Protein AF-A0A0A1TU18-F1 (afdb_monomer)

Mean predicted aligned error: 14.65 Å

InterPro domains:
  IPR003445 Cation transporter [PF02386] (1-258)
  IPR051143 TrkH Potassium Transport [PTHR31064] (1-275)

Organism: NCBI:txid370355

pLDDT: mean 74.52, std 20.61, range [23.27, 95.81]

Structure (mmCIF, N/CA/C/O backbone):
data_AF-A0A0A1TU18-F1
#
_entry.id   AF-A0A0A1TU18-F1
#
loop_
_atom_site.group_PDB
_atom_site.id
_atom_site.type_symbol
_atom_site.label_atom_id
_atom_site.label_alt_id
_atom_site.label_comp_id
_atom_site.label_asym_id
_atom_site.label_entity_id
_atom_site.label_seq_id
_atom_site.pdbx_PDB_ins_code
_atom_site.Cartn_x
_atom_site.Cartn_y
_atom_site.Cartn_z
_atom_site.occupancy
_atom_site.B_iso_or_equiv
_atom_site.auth_seq_id
_atom_site.auth_comp_id
_atom_site.auth_asym_id
_atom_site.auth_atom_id
_atom_site.pdbx_PDB_model_num
ATOM 1 N N . ASN A 1 1 ? -10.961 11.629 -15.511 1.00 85.00 1 ASN A N 1
ATOM 2 C CA . ASN A 1 1 ? -12.235 12.166 -14.971 1.00 85.00 1 ASN A CA 1
ATOM 3 C C . ASN A 1 1 ? -12.057 12.366 -13.468 1.00 85.00 1 ASN A C 1
ATOM 5 O O . ASN A 1 1 ? -11.820 11.374 -12.784 1.00 85.00 1 ASN A O 1
ATOM 9 N N . PRO A 1 2 ? -12.120 13.609 -12.956 1.00 85.12 2 PRO A N 1
ATOM 10 C CA . PRO A 1 2 ? -11.807 13.896 -11.554 1.00 85.12 2 PRO A CA 1
ATOM 11 C C . PRO A 1 2 ? -12.851 13.334 -10.585 1.00 85.12 2 PRO A C 1
ATOM 13 O O . PRO A 1 2 ? -12.503 12.933 -9.480 1.00 85.12 2 PRO A O 1
ATOM 16 N N . ALA A 1 3 ? -14.117 13.249 -11.001 1.00 90.50 3 ALA A N 1
ATOM 17 C CA . ALA A 1 3 ? -15.173 12.684 -10.167 1.00 90.50 3 ALA A CA 1
ATOM 18 C C . ALA A 1 3 ? -14.935 11.190 -9.905 1.00 90.50 3 ALA A C 1
ATOM 20 O O . ALA A 1 3 ? -15.068 10.736 -8.772 1.00 90.50 3 ALA A O 1
ATOM 21 N N . LEU A 1 4 ? -14.510 10.445 -10.935 1.00 92.31 4 LEU A N 1
ATOM 22 C CA . LEU A 1 4 ? -14.161 9.030 -10.793 1.00 92.31 4 LEU A CA 1
ATOM 23 C C . LEU A 1 4 ? -12.975 8.846 -9.841 1.00 92.31 4 LEU A C 1
ATOM 25 O O . LEU A 1 4 ? -13.058 8.025 -8.936 1.00 92.31 4 LEU A O 1
ATOM 29 N N . GLN A 1 5 ? -11.918 9.649 -10.012 1.00 91.31 5 GLN A N 1
ATOM 30 C CA . GLN A 1 5 ? -10.740 9.630 -9.141 1.00 91.31 5 GLN A CA 1
ATOM 31 C C . GLN A 1 5 ? -11.134 9.824 -7.672 1.00 91.31 5 GLN A C 1
ATOM 33 O O . GLN A 1 5 ? -10.818 8.984 -6.831 1.00 91.31 5 GLN A O 1
ATOM 38 N N . LEU A 1 6 ? -11.911 10.868 -7.371 1.00 91.69 6 LEU A N 1
ATOM 39 C CA . LEU A 1 6 ? -12.381 11.140 -6.012 1.00 91.69 6 LEU A CA 1
ATOM 40 C C . LEU A 1 6 ? -13.265 10.016 -5.457 1.00 91.69 6 LEU A C 1
ATOM 42 O O . LEU A 1 6 ? -13.077 9.612 -4.311 1.00 91.69 6 LEU A O 1
ATOM 46 N N . LEU A 1 7 ? -14.181 9.470 -6.262 1.00 93.62 7 LEU A N 1
ATOM 47 C CA . LEU A 1 7 ? -15.042 8.358 -5.852 1.00 93.62 7 LEU A CA 1
ATOM 48 C C . LEU A 1 7 ? -14.218 7.127 -5.454 1.00 93.62 7 LEU A C 1
ATOM 50 O O . LEU A 1 7 ? -14.419 6.558 -4.3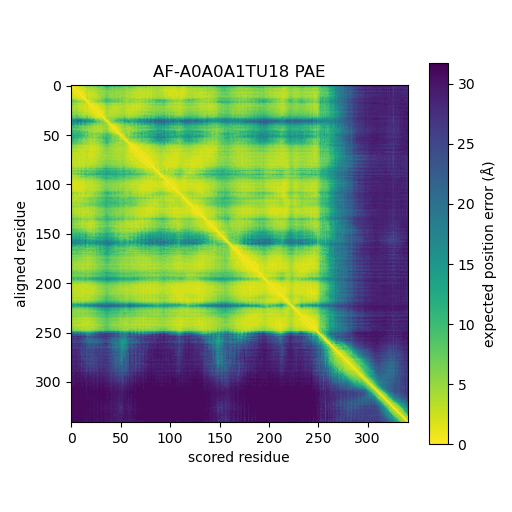81 1.00 93.62 7 LEU A O 1
ATOM 54 N N . THR A 1 8 ? -13.260 6.731 -6.290 1.00 91.81 8 THR A N 1
ATOM 55 C CA . THR A 1 8 ? -12.383 5.592 -5.995 1.00 91.81 8 THR A CA 1
ATOM 56 C C . THR A 1 8 ? -11.462 5.862 -4.809 1.00 91.81 8 THR A C 1
ATOM 58 O O . THR A 1 8 ? -11.224 4.955 -4.023 1.00 91.81 8 THR A O 1
ATOM 61 N N . THR A 1 9 ? -10.996 7.097 -4.609 1.00 91.81 9 THR A N 1
ATOM 62 C CA . THR A 1 9 ? -10.228 7.488 -3.416 1.00 91.81 9 THR A CA 1
ATOM 63 C C . THR A 1 9 ? -11.046 7.289 -2.141 1.00 91.81 9 THR A C 1
ATOM 65 O O . THR A 1 9 ? -10.558 6.691 -1.183 1.00 91.81 9 THR A O 1
ATOM 68 N N . VAL A 1 10 ? -12.315 7.711 -2.139 1.00 91.44 10 VAL A N 1
ATOM 69 C CA . VAL A 1 10 ? -13.237 7.464 -1.017 1.00 91.44 10 VAL A CA 1
ATOM 70 C C . VAL A 1 10 ? -13.435 5.964 -0.791 1.00 91.44 10 VAL A C 1
ATOM 72 O O . VAL A 1 10 ? -13.390 5.505 0.349 1.00 91.44 10 VAL A O 1
ATOM 75 N N . LEU A 1 11 ? -13.600 5.183 -1.861 1.00 91.00 11 LEU A N 1
ATOM 76 C CA . LEU A 1 11 ? -13.782 3.735 -1.760 1.00 91.00 11 LEU A CA 1
ATOM 77 C C . LEU A 1 11 ? -12.537 3.023 -1.209 1.00 91.00 11 LEU A C 1
ATOM 79 O O . LEU A 1 11 ? -12.666 2.128 -0.379 1.00 91.00 11 LEU A O 1
ATOM 83 N N . VAL A 1 12 ? -11.336 3.447 -1.610 1.00 90.00 12 VAL A N 1
ATOM 84 C CA . VAL A 1 12 ? -10.061 2.918 -1.094 1.00 90.00 12 VAL A CA 1
ATOM 85 C C . VAL A 1 12 ? -9.908 3.225 0.395 1.00 90.00 12 VAL A C 1
ATOM 87 O O . VAL A 1 12 ? -9.521 2.342 1.160 1.00 90.00 12 VAL A O 1
ATOM 90 N N . PHE A 1 13 ? -10.287 4.429 0.836 1.00 88.19 13 PHE A N 1
ATOM 91 C CA . PHE A 1 13 ? -10.320 4.751 2.264 1.00 88.19 13 PHE A CA 1
ATOM 92 C C . PHE A 1 13 ? -11.303 3.883 3.043 1.00 88.19 13 PHE A C 1
ATOM 94 O O . PHE A 1 13 ? -10.974 3.435 4.135 1.00 88.19 13 PHE A O 1
ATOM 101 N N . LEU A 1 14 ? -12.491 3.628 2.497 1.00 88.38 14 LEU A N 1
ATOM 102 C CA . LEU A 1 14 ? -13.482 2.760 3.136 1.00 88.38 14 LEU A CA 1
ATOM 103 C C . LEU A 1 14 ? -13.099 1.272 3.100 1.00 88.38 14 LEU A C 1
ATOM 105 O O . LEU A 1 14 ? -13.609 0.489 3.900 1.00 88.38 14 LEU A O 1
ATOM 109 N N . GLY A 1 15 ? -12.225 0.892 2.171 1.00 85.94 15 GLY A N 1
ATOM 110 C CA . GLY A 1 15 ? -11.799 -0.477 1.930 1.00 85.94 15 GLY A CA 1
ATOM 111 C C . GLY A 1 15 ? -10.690 -0.961 2.864 1.00 85.94 15 GLY A C 1
ATOM 112 O O . GLY A 1 15 ? -10.586 -0.572 4.027 1.00 85.94 15 GLY A O 1
ATOM 113 N N . ASN A 1 16 ? -9.845 -1.847 2.329 1.00 79.81 16 ASN A N 1
ATOM 114 C CA . ASN A 1 16 ? -8.810 -2.580 3.065 1.00 79.81 16 ASN A CA 1
ATOM 115 C C . ASN A 1 16 ? -7.893 -1.671 3.903 1.00 79.81 16 ASN A C 1
ATOM 117 O O . ASN A 1 16 ? -7.528 -2.009 5.027 1.00 79.81 16 ASN A O 1
ATOM 121 N N . THR A 1 17 ? -7.559 -0.493 3.378 1.00 80.75 17 THR A N 1
ATOM 122 C CA . THR A 1 17 ? -6.578 0.409 3.979 1.00 80.75 17 THR A CA 1
ATOM 123 C C . THR A 1 17 ? -7.001 0.929 5.356 1.00 80.75 17 THR A C 1
ATOM 125 O O . THR A 1 17 ? -6.187 0.926 6.278 1.00 80.75 17 THR A O 1
ATOM 128 N N . ALA A 1 18 ? -8.261 1.350 5.524 1.00 83.56 18 ALA A N 1
ATOM 129 C CA . ALA A 1 18 ? -8.779 1.838 6.806 1.00 83.56 18 ALA A CA 1
ATOM 130 C C . ALA A 1 18 ? -9.897 0.955 7.373 1.00 83.56 18 ALA A C 1
ATOM 132 O O . ALA A 1 18 ? -10.622 1.389 8.272 1.00 83.56 18 ALA A O 1
ATOM 133 N N . TYR A 1 19 ? -10.008 -0.294 6.909 1.00 86.44 19 TYR A N 1
ATOM 134 C CA . TYR A 1 19 ? -11.038 -1.237 7.343 1.00 86.44 19 TYR A CA 1
ATOM 135 C C . TYR A 1 19 ? -11.204 -1.298 8.874 1.00 86.44 19 TYR A C 1
ATOM 137 O O . TYR A 1 19 ? -12.330 -1.129 9.343 1.00 86.44 19 TYR A O 1
ATOM 145 N N . PRO A 1 20 ? -10.137 -1.421 9.692 1.00 84.12 20 PRO A N 1
ATOM 146 C CA . PRO A 1 20 ? -10.291 -1.472 11.148 1.00 84.12 20 PRO A CA 1
ATOM 147 C C . PRO A 1 20 ? -10.845 -0.177 11.759 1.00 84.12 20 PRO A C 1
ATOM 149 O O . PRO A 1 20 ? -11.572 -0.205 12.753 1.00 84.12 20 PRO A O 1
ATOM 152 N N . ILE A 1 21 ? -10.506 0.970 11.165 1.00 87.88 21 ILE A N 1
ATOM 153 C CA . ILE A 1 21 ? -10.958 2.291 11.611 1.00 87.88 21 ILE A CA 1
ATOM 154 C C . ILE A 1 21 ? -12.437 2.463 11.255 1.00 87.88 21 ILE A C 1
ATOM 156 O O . ILE A 1 21 ? -13.249 2.820 12.110 1.00 87.88 21 ILE A O 1
ATOM 160 N N . VAL A 1 22 ? -12.798 2.159 10.008 1.00 89.31 22 VAL A N 1
ATOM 161 C CA . VAL A 1 22 ? -14.165 2.267 9.484 1.00 89.31 22 VAL A CA 1
ATOM 162 C C . VAL A 1 22 ? -15.099 1.315 10.224 1.00 89.31 22 VAL A C 1
ATOM 164 O O . VAL A 1 22 ? -16.140 1.750 10.716 1.00 89.31 22 VAL A O 1
ATOM 167 N N . LEU A 1 23 ? -14.699 0.053 10.403 1.00 87.62 23 LEU A N 1
ATOM 168 C CA . LEU A 1 23 ? -15.455 -0.950 11.156 1.00 87.62 23 LEU A CA 1
ATOM 169 C C . LEU A 1 23 ? -15.772 -0.465 12.573 1.00 87.62 23 LEU A C 1
ATOM 171 O O . LEU A 1 23 ? -16.892 -0.605 13.061 1.00 87.62 23 LEU A O 1
ATOM 175 N N . PHE A 1 24 ? -14.803 0.164 13.229 1.00 87.19 24 PHE A N 1
ATOM 176 C CA . PHE A 1 24 ? -14.987 0.691 14.569 1.00 87.19 24 PHE A CA 1
ATOM 177 C C . PHE A 1 24 ? -15.993 1.850 14.625 1.00 87.19 24 PHE A C 1
ATOM 179 O O . PHE A 1 24 ? -16.847 1.892 15.518 1.00 87.19 24 PHE A O 1
ATOM 186 N N . PHE A 1 25 ? -15.938 2.773 13.661 1.00 87.44 25 PHE A N 1
ATOM 187 C CA . PHE A 1 25 ? -16.932 3.840 13.546 1.00 87.44 25 PHE A CA 1
ATOM 188 C C . PHE A 1 25 ? -18.325 3.297 13.222 1.00 87.44 25 PHE A C 1
ATOM 190 O O . PHE A 1 25 ? -19.292 3.770 13.817 1.00 87.44 25 PHE A O 1
ATOM 197 N N . ILE A 1 26 ? -18.431 2.269 12.374 1.00 89.00 26 ILE A N 1
ATOM 198 C CA . ILE A 1 26 ? -19.695 1.582 12.079 1.00 89.00 26 ILE A CA 1
ATOM 199 C C . ILE A 1 26 ? -20.282 0.972 13.354 1.00 89.00 26 ILE A C 1
ATOM 201 O O . ILE A 1 26 ? -21.446 1.211 13.663 1.00 89.00 26 ILE A O 1
ATOM 205 N N . ILE A 1 27 ? -19.488 0.244 14.144 1.00 86.75 27 ILE A N 1
ATOM 206 C CA . ILE A 1 27 ? -19.959 -0.367 15.398 1.00 86.75 27 ILE A CA 1
ATOM 207 C C . ILE A 1 27 ? -20.396 0.710 16.398 1.00 86.75 27 ILE A C 1
ATOM 209 O O . ILE A 1 27 ? -21.425 0.573 17.061 1.00 86.75 27 ILE A O 1
ATOM 213 N N . LYS A 1 28 ? -19.650 1.815 16.501 1.00 85.62 28 LYS A N 1
ATOM 214 C CA . LYS A 1 28 ? -20.020 2.933 17.378 1.00 85.62 28 LYS A CA 1
ATOM 215 C C . LYS A 1 28 ? -21.298 3.635 16.914 1.00 85.62 28 LYS A C 1
ATOM 217 O O . LYS A 1 28 ? -22.121 4.002 17.753 1.00 85.62 28 LYS A O 1
ATOM 222 N N . PHE A 1 29 ? -21.470 3.813 15.608 1.00 87.88 29 PHE A N 1
ATOM 223 C CA . PHE A 1 29 ? -22.694 4.346 15.021 1.00 87.88 29 PHE A CA 1
ATOM 224 C C . PHE A 1 29 ? -23.878 3.417 15.302 1.00 87.88 29 PHE A C 1
ATOM 226 O O . PHE A 1 29 ? -24.912 3.861 15.794 1.00 87.88 29 PHE A O 1
ATOM 233 N N . LEU A 1 30 ? -23.690 2.111 15.117 1.00 86.31 30 LEU A N 1
ATOM 234 C CA . LEU A 1 30 ? -24.695 1.101 15.420 1.00 86.31 30 LEU A CA 1
ATOM 235 C C . LEU A 1 30 ? -25.078 1.111 16.909 1.00 86.31 30 LEU A C 1
ATOM 237 O O . LEU A 1 30 ? -26.257 1.033 17.239 1.00 86.31 30 LEU A O 1
ATOM 241 N N . ASN A 1 31 ? -24.110 1.306 17.811 1.00 85.81 31 ASN A N 1
ATOM 242 C CA . ASN A 1 31 ? -24.368 1.480 19.241 1.00 85.81 31 ASN A CA 1
ATOM 243 C C . ASN A 1 31 ? -25.216 2.725 19.550 1.00 85.81 31 ASN A C 1
ATOM 245 O O . ASN A 1 31 ? -26.007 2.706 20.487 1.00 85.81 31 ASN A O 1
ATOM 249 N N . LEU A 1 32 ? -25.053 3.809 18.783 1.00 85.25 32 LEU A N 1
ATOM 250 C CA . LEU A 1 32 ? -25.846 5.029 18.936 1.00 85.25 32 LEU A CA 1
ATOM 251 C C . LEU A 1 32 ? -27.287 4.837 18.444 1.00 85.25 32 LEU A C 1
ATOM 253 O O . LEU A 1 32 ? -28.213 5.246 19.140 1.00 85.25 32 LEU A O 1
ATOM 257 N N . VAL A 1 33 ? -27.466 4.199 17.284 1.00 86.44 33 VAL A N 1
ATOM 258 C CA . VAL A 1 33 ? -28.780 3.964 16.661 1.00 86.44 33 VAL A CA 1
ATOM 259 C C . VAL A 1 33 ? -29.591 2.921 17.434 1.00 86.44 33 VAL A C 1
ATOM 261 O O . VAL A 1 33 ? -30.786 3.092 17.653 1.00 86.44 33 VAL A O 1
ATOM 264 N N . LEU A 1 34 ? -28.945 1.855 17.912 1.00 83.88 34 LEU A N 1
ATOM 265 C CA . LEU A 1 34 ? -29.614 0.732 18.572 1.00 83.88 34 LEU A CA 1
ATOM 266 C C . LEU A 1 34 ? -29.784 0.897 20.088 1.00 83.88 34 LEU A C 1
ATOM 268 O O . LEU A 1 34 ? -30.184 -0.068 20.741 1.00 83.88 34 LEU A O 1
ATOM 272 N N . LYS A 1 35 ? -29.564 2.098 20.648 1.00 76.88 35 LYS A N 1
ATOM 273 C CA . LYS A 1 35 ? -29.718 2.401 22.090 1.00 76.88 35 LYS A CA 1
ATOM 274 C C . LYS A 1 35 ? -31.031 1.900 22.701 1.00 76.88 35 LYS A C 1
ATOM 276 O O . LYS A 1 35 ? -31.037 1.480 23.853 1.00 76.88 35 LYS A O 1
ATOM 281 N N . CYS A 1 36 ? -32.120 1.922 21.935 1.00 68.19 36 CYS A N 1
ATOM 282 C CA . CYS A 1 36 ? -33.459 1.549 22.399 1.00 68.19 36 CYS A CA 1
ATOM 283 C C . CYS A 1 36 ? -33.841 0.085 22.108 1.00 68.19 36 CYS A C 1
ATOM 285 O O . CYS A 1 36 ? -34.954 -0.328 22.416 1.00 68.19 36 CYS A O 1
ATOM 287 N N . THR A 1 37 ? -32.946 -0.715 21.519 1.00 79.81 37 THR A N 1
ATOM 288 C CA . THR A 1 37 ? -33.236 -2.107 21.128 1.00 79.81 37 THR A CA 1
ATOM 289 C C . THR A 1 37 ? -32.586 -3.126 22.066 1.00 79.81 37 THR A C 1
ATOM 291 O O . THR A 1 37 ? -31.572 -2.853 22.713 1.00 79.81 37 THR A O 1
ATOM 294 N N . LYS A 1 38 ? -33.125 -4.355 22.102 1.00 73.50 38 LYS A N 1
ATOM 295 C CA . LYS A 1 38 ? -32.575 -5.469 22.904 1.00 73.50 38 LYS A CA 1
ATOM 296 C C . LYS A 1 38 ? -31.100 -5.775 22.581 1.00 73.50 38 LYS A C 1
ATOM 298 O O . LYS A 1 38 ? -30.363 -6.208 23.466 1.00 73.50 38 LYS A O 1
ATOM 303 N N . HIS A 1 39 ? -30.651 -5.494 21.355 1.00 76.25 39 HIS A N 1
ATOM 304 C CA . HIS A 1 39 ? -29.286 -5.758 20.884 1.00 76.25 39 HIS A CA 1
ATOM 305 C C . HIS A 1 39 ? -28.226 -4.779 21.418 1.00 76.25 39 HIS A C 1
ATOM 307 O O . HIS A 1 39 ? -27.031 -5.039 21.269 1.00 76.25 39 HIS A O 1
ATOM 313 N N . HIS A 1 40 ? -28.619 -3.697 22.103 1.00 80.56 40 HIS A N 1
ATOM 314 C CA . HIS A 1 40 ? -27.675 -2.752 22.711 1.00 80.56 40 HIS A CA 1
ATOM 315 C C . HIS A 1 40 ? -26.709 -3.435 23.696 1.00 80.56 40 HIS A C 1
ATOM 317 O O . HIS A 1 40 ? -25.525 -3.105 23.734 1.00 80.56 40 HIS A O 1
ATOM 323 N N . LYS A 1 41 ? -27.177 -4.439 24.458 1.00 79.19 41 LYS A N 1
ATOM 324 C CA . LYS A 1 41 ? -26.320 -5.209 25.381 1.00 79.19 41 LYS A CA 1
ATOM 325 C C . LYS A 1 41 ? -25.219 -5.975 24.636 1.00 79.19 41 LYS A C 1
ATOM 327 O O . LYS A 1 41 ? -24.075 -5.972 25.081 1.00 79.19 41 LYS A O 1
ATOM 332 N N . THR A 1 42 ? -25.546 -6.567 23.488 1.00 80.50 42 THR A N 1
ATOM 333 C CA . THR A 1 42 ? -24.600 -7.311 22.643 1.00 80.50 42 THR A CA 1
ATOM 334 C C . THR A 1 42 ? -23.557 -6.385 22.019 1.00 80.50 42 THR A C 1
ATOM 336 O O . THR A 1 42 ? -22.367 -6.675 22.069 1.00 80.50 42 THR A O 1
ATOM 339 N N . ILE A 1 43 ? -23.967 -5.230 21.490 1.00 79.06 43 ILE A N 1
ATOM 340 C CA . ILE A 1 43 ? -23.036 -4.266 20.877 1.00 79.06 43 ILE A CA 1
ATOM 341 C C . ILE A 1 43 ? -22.114 -3.645 21.925 1.00 79.06 43 ILE A C 1
ATOM 343 O O . ILE A 1 43 ? -20.912 -3.504 21.695 1.00 79.06 43 ILE A O 1
ATOM 347 N N . LYS A 1 44 ? -22.652 -3.336 23.110 1.00 80.62 44 LYS A N 1
ATOM 348 C CA . LYS A 1 44 ? -21.853 -2.875 24.246 1.00 80.62 44 LYS A CA 1
ATOM 349 C C . LYS A 1 44 ? -20.812 -3.920 24.661 1.00 80.62 44 LYS A C 1
ATOM 351 O O . LYS A 1 44 ? -19.682 -3.542 24.953 1.00 80.62 44 LYS A O 1
ATOM 356 N N . TYR A 1 45 ? -21.157 -5.210 24.620 1.00 78.88 45 TYR A N 1
ATOM 357 C CA . TYR A 1 45 ? -20.211 -6.300 24.874 1.00 78.88 45 TYR A CA 1
ATOM 358 C C . TYR A 1 45 ? -19.091 -6.360 23.821 1.00 78.88 45 TYR A C 1
ATOM 360 O O . TYR A 1 45 ? -17.919 -6.429 24.188 1.00 78.88 45 TYR A O 1
ATOM 368 N N . ILE A 1 46 ? -19.426 -6.244 22.529 1.00 81.25 46 ILE A N 1
ATOM 369 C CA . ILE A 1 46 ? -18.440 -6.213 21.429 1.00 81.25 46 ILE A CA 1
ATOM 370 C C . ILE A 1 46 ? -17.472 -5.029 21.589 1.00 81.25 46 ILE A C 1
ATOM 372 O O . ILE A 1 46 ? -16.266 -5.184 21.420 1.00 81.25 46 ILE A O 1
ATOM 376 N N . LEU A 1 47 ? -17.978 -3.847 21.960 1.00 77.06 47 LEU A N 1
ATOM 377 C CA . LEU A 1 47 ? -17.154 -2.657 22.216 1.00 77.06 47 LEU A CA 1
ATOM 378 C C . LEU A 1 47 ? -16.263 -2.794 23.459 1.00 77.06 47 LEU A C 1
ATOM 380 O O . LEU A 1 47 ? -15.195 -2.182 23.509 1.00 77.06 47 LEU A O 1
ATOM 384 N N . GLN A 1 48 ? -16.695 -3.568 24.456 1.00 77.06 48 GLN A N 1
ATOM 385 C CA . GLN A 1 48 ? -15.949 -3.790 25.694 1.00 77.06 48 GLN A CA 1
ATOM 386 C C . GLN A 1 48 ? -14.838 -4.837 25.522 1.00 77.06 48 GLN A C 1
ATOM 388 O O . GLN A 1 48 ? -13.762 -4.673 26.094 1.00 77.06 48 GLN A O 1
ATOM 393 N N . TYR A 1 49 ? -15.060 -5.859 24.687 1.00 71.50 49 TYR A N 1
ATOM 394 C CA . TYR A 1 49 ? -14.088 -6.919 24.396 1.00 71.50 49 TYR A CA 1
ATOM 395 C C . TYR A 1 49 ? -13.846 -7.093 22.886 1.00 71.50 49 TYR A C 1
ATOM 397 O O . TYR A 1 49 ? -14.109 -8.162 22.331 1.00 71.50 49 TYR A O 1
ATOM 405 N N . PRO A 1 50 ? -13.286 -6.078 22.203 1.00 71.44 50 PRO A N 1
ATOM 406 C CA . PRO A 1 50 ? -13.186 -6.051 20.742 1.00 71.44 50 PRO A CA 1
ATOM 407 C C . PRO A 1 50 ? -12.404 -7.241 20.164 1.00 71.44 50 PRO A C 1
ATOM 409 O O . PRO A 1 50 ? -12.811 -7.840 19.169 1.00 71.44 50 PRO A O 1
ATOM 412 N N . ARG A 1 51 ? -11.332 -7.653 20.851 1.00 70.69 51 ARG A N 1
ATOM 413 C CA . ARG A 1 51 ? -10.447 -8.751 20.433 1.00 70.69 51 ARG A CA 1
ATOM 414 C C . ARG A 1 51 ? -11.052 -10.147 20.592 1.00 70.69 51 ARG A C 1
ATOM 416 O O . ARG A 1 51 ? -10.507 -11.085 20.029 1.00 70.69 51 ARG A O 1
ATOM 423 N N . ARG A 1 52 ? -12.167 -10.296 21.321 1.00 66.44 52 ARG A N 1
ATOM 424 C CA . ARG A 1 52 ? -12.886 -11.580 21.442 1.00 66.44 52 ARG A CA 1
ATOM 425 C C . ARG A 1 52 ? -13.813 -11.850 20.258 1.00 66.44 52 ARG A C 1
ATOM 427 O O . ARG A 1 52 ? -14.193 -12.991 20.038 1.00 66.44 52 ARG A O 1
ATOM 434 N N . CYS A 1 53 ? -14.206 -10.807 19.527 1.00 68.19 53 CYS A N 1
ATOM 435 C CA . CYS A 1 53 ? -15.227 -10.903 18.485 1.00 68.19 53 CYS A CA 1
ATOM 436 C C . CYS A 1 53 ? -14.642 -10.852 17.068 1.00 68.19 53 CYS A C 1
ATOM 438 O O . CYS A 1 53 ? -15.218 -11.442 16.160 1.00 68.19 53 CYS A O 1
ATOM 440 N N . SER A 1 54 ? -13.522 -10.151 16.854 1.00 71.00 54 SER A N 1
ATOM 441 C CA . SER A 1 54 ? -12.822 -10.134 15.564 1.00 71.00 54 SER A CA 1
ATOM 442 C C . SER A 1 54 ? -11.378 -9.646 15.704 1.00 71.00 54 SER A C 1
ATOM 444 O O . SER A 1 54 ? -11.071 -8.766 16.510 1.00 71.00 54 SER A O 1
ATOM 446 N N . THR A 1 55 ? -10.492 -10.166 14.854 1.00 71.94 55 THR A N 1
ATOM 447 C CA . THR A 1 55 ? -9.081 -9.758 14.745 1.00 71.94 55 THR A CA 1
ATOM 448 C C . THR A 1 55 ? -8.900 -8.323 14.246 1.00 71.94 55 THR A C 1
ATOM 450 O O . THR A 1 55 ? -7.851 -7.728 14.481 1.00 71.94 55 THR A O 1
ATOM 453 N N . HIS A 1 56 ? -9.905 -7.737 13.596 1.00 75.12 56 HIS A N 1
ATOM 454 C CA . HIS A 1 56 ? -9.824 -6.389 13.024 1.00 75.12 56 HIS A CA 1
ATOM 455 C C . HIS A 1 56 ? -10.534 -5.315 13.854 1.00 75.12 56 HIS A C 1
ATOM 457 O O . HIS A 1 56 ? -10.564 -4.154 13.451 1.00 75.12 56 HIS A O 1
ATOM 463 N N . ILE A 1 57 ? -11.096 -5.664 15.014 1.00 81.38 57 ILE A N 1
ATOM 464 C CA . ILE A 1 57 ? -11.679 -4.676 15.924 1.00 81.38 57 ILE A CA 1
ATOM 465 C C . ILE A 1 57 ? -10.622 -4.321 16.972 1.00 81.38 57 ILE A C 1
ATOM 467 O O . ILE A 1 57 ? -10.205 -5.152 17.783 1.00 81.38 57 ILE A O 1
ATOM 471 N N . TYR A 1 58 ? -10.186 -3.063 16.951 1.00 77.62 58 TYR A N 1
ATOM 472 C CA . TYR A 1 58 ? -9.206 -2.529 17.894 1.00 77.62 58 TYR A CA 1
ATOM 473 C C . TYR A 1 58 ? -9.878 -1.760 19.043 1.00 77.62 58 TYR A C 1
ATOM 475 O O . TYR A 1 58 ? -10.961 -1.193 18.871 1.00 77.62 58 TYR A O 1
ATOM 483 N N . PRO A 1 59 ? -9.254 -1.714 20.237 1.00 80.75 59 PRO A N 1
ATOM 484 C CA . PRO A 1 59 ? -9.729 -0.879 21.335 1.00 80.75 59 PRO A CA 1
ATOM 485 C C . PRO A 1 59 ? -9.605 0.614 20.998 1.00 80.75 59 PRO A C 1
ATOM 487 O O . PRO A 1 59 ? -8.701 1.029 20.276 1.00 80.75 59 PRO A O 1
ATOM 490 N N . TRP A 1 60 ? -10.462 1.445 21.603 1.00 79.38 60 TRP A N 1
ATOM 491 C CA . TRP A 1 60 ? -10.590 2.885 21.304 1.00 79.38 60 TRP A CA 1
ATOM 492 C C . TRP A 1 60 ? -9.256 3.653 21.293 1.00 79.38 60 TRP A C 1
ATOM 494 O O . TRP A 1 60 ? -9.050 4.527 20.452 1.00 79.38 60 TRP A O 1
ATOM 504 N N . LYS A 1 61 ? -8.333 3.320 22.205 1.00 84.19 61 LYS A N 1
ATOM 505 C CA . LYS A 1 61 ? -7.003 3.948 22.271 1.00 84.19 61 LYS A CA 1
ATOM 506 C C . LYS A 1 61 ? -6.131 3.576 21.062 1.00 84.19 61 LYS A C 1
ATOM 508 O O . LYS A 1 61 ? -5.546 4.464 20.450 1.00 84.19 61 LYS A O 1
ATOM 513 N N . ALA A 1 62 ? -6.106 2.297 20.686 1.00 85.50 62 ALA A N 1
ATOM 514 C CA . ALA A 1 62 ? -5.333 1.805 19.547 1.00 85.50 62 ALA A CA 1
ATOM 515 C C . ALA A 1 62 ? -5.903 2.308 18.214 1.00 85.50 62 ALA A C 1
ATOM 517 O O . ALA A 1 62 ? -5.141 2.746 17.361 1.00 85.50 62 ALA A O 1
ATOM 518 N N . THR A 1 63 ? -7.232 2.349 18.053 1.00 87.25 63 THR A N 1
ATOM 519 C CA . THR A 1 63 ? -7.863 2.882 16.831 1.00 87.25 63 THR A CA 1
ATOM 520 C C . THR A 1 63 ? -7.550 4.364 16.624 1.00 87.25 63 THR A C 1
ATOM 522 O O . THR A 1 63 ? -7.288 4.787 15.501 1.00 87.25 63 THR A O 1
ATOM 525 N N . LYS A 1 64 ? -7.538 5.167 17.700 1.00 88.56 64 LYS A N 1
ATOM 526 C CA . LYS A 1 64 ? -7.136 6.582 17.629 1.00 88.56 64 LYS A CA 1
ATOM 527 C C . LYS A 1 64 ? -5.680 6.744 17.208 1.00 88.56 64 LYS A C 1
ATOM 529 O O . LYS A 1 64 ? -5.396 7.570 16.347 1.00 88.56 64 LYS A O 1
ATOM 534 N N . TRP A 1 65 ? -4.786 5.957 17.806 1.00 89.44 65 TRP A N 1
ATOM 535 C CA . TRP A 1 65 ? -3.370 5.960 17.448 1.00 89.44 65 TRP A CA 1
ATOM 536 C C . TRP A 1 65 ? -3.169 5.558 15.981 1.00 89.44 65 TRP A C 1
ATOM 538 O O . TRP A 1 65 ? -2.531 6.294 15.233 1.00 89.44 65 TRP A O 1
ATOM 548 N N . LEU A 1 66 ? -3.806 4.464 15.543 1.00 88.19 66 LEU A N 1
ATOM 549 C CA . LEU A 1 66 ? -3.746 3.972 14.165 1.00 88.19 66 LEU A CA 1
ATOM 550 C C . LEU A 1 66 ? -4.243 5.023 13.169 1.00 88.19 66 LEU A C 1
ATOM 552 O O . LEU A 1 66 ? -3.591 5.269 12.160 1.00 88.19 66 LEU A O 1
ATOM 556 N N . CYS A 1 67 ? -5.372 5.670 13.473 1.00 90.50 67 CYS A N 1
ATOM 557 C CA . CYS A 1 67 ? -5.930 6.741 12.654 1.00 90.50 67 CYS A CA 1
ATOM 558 C C . CYS A 1 67 ? -4.959 7.927 12.533 1.00 90.50 67 CYS A C 1
ATOM 560 O O . CYS A 1 67 ? -4.720 8.407 11.428 1.00 90.50 67 CYS A O 1
ATOM 562 N N . GLY A 1 68 ? -4.344 8.353 13.642 1.00 91.25 68 GLY A N 1
ATOM 563 C CA . GLY A 1 68 ? -3.349 9.428 13.636 1.00 91.25 68 GLY A CA 1
ATOM 564 C C . GLY A 1 68 ? -2.130 9.097 12.774 1.00 91.25 68 GLY A C 1
ATOM 565 O O . GLY A 1 68 ? -1.784 9.868 11.882 1.00 91.25 68 GLY A O 1
ATOM 566 N N . VAL A 1 69 ? -1.519 7.927 12.987 1.00 90.44 69 VAL A N 1
ATOM 567 C CA . VAL A 1 69 ? -0.351 7.476 12.209 1.00 90.44 69 VAL A CA 1
ATOM 568 C C . VAL A 1 69 ? -0.690 7.350 10.724 1.00 90.44 69 VAL A C 1
ATOM 570 O O . VAL A 1 69 ? 0.076 7.806 9.878 1.00 90.44 69 VAL A O 1
ATOM 573 N N . PHE A 1 70 ? -1.856 6.789 10.399 1.00 89.25 70 PHE A N 1
ATOM 574 C CA . PHE A 1 70 ? -2.312 6.637 9.021 1.00 89.25 70 PHE A CA 1
ATOM 575 C C . PHE A 1 70 ? -2.459 7.984 8.301 1.00 89.25 70 PHE A C 1
ATOM 577 O O . PHE A 1 70 ? -1.931 8.158 7.203 1.00 89.25 70 PHE A O 1
ATOM 584 N N . VAL A 1 71 ? -3.129 8.954 8.933 1.00 90.69 71 VAL A N 1
ATOM 585 C CA . VAL A 1 71 ? -3.317 10.299 8.371 1.00 90.69 71 VAL A CA 1
ATOM 586 C C . VAL A 1 71 ? -1.975 11.011 8.186 1.00 90.69 71 VAL A C 1
ATOM 588 O O . VAL A 1 71 ? -1.758 11.630 7.147 1.00 90.69 71 VAL A O 1
ATOM 591 N N . ILE A 1 72 ? -1.049 10.881 9.139 1.00 92.44 72 ILE A N 1
ATOM 592 C CA . ILE A 1 72 ? 0.287 11.489 9.046 1.00 92.44 72 ILE A CA 1
ATOM 593 C C . ILE A 1 72 ? 1.075 10.908 7.867 1.00 92.44 72 ILE A C 1
ATOM 595 O O . ILE A 1 72 ? 1.555 11.668 7.027 1.00 92.44 72 ILE A O 1
ATOM 599 N N . ILE A 1 73 ? 1.169 9.576 7.762 1.00 90.81 73 ILE A N 1
ATOM 600 C CA . ILE A 1 73 ? 1.868 8.910 6.648 1.00 90.81 73 ILE A CA 1
ATOM 601 C C . ILE A 1 73 ? 1.252 9.325 5.308 1.00 90.81 73 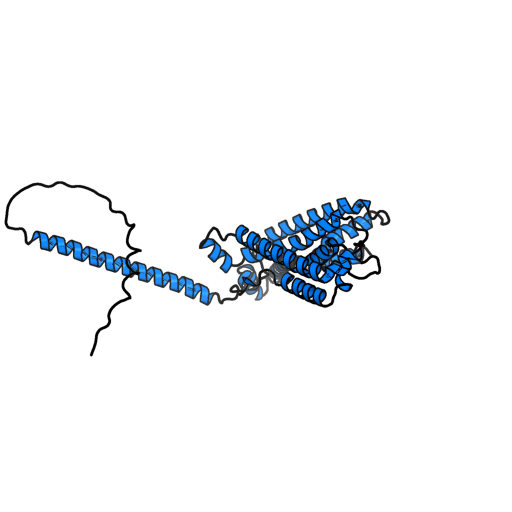ILE A C 1
ATOM 603 O O . ILE A 1 73 ? 1.972 9.557 4.337 1.00 90.81 73 ILE A O 1
ATOM 607 N N . LEU A 1 74 ? -0.074 9.460 5.250 1.00 90.94 74 LEU A N 1
ATOM 608 C CA . LEU A 1 74 ? -0.776 9.864 4.040 1.00 90.94 74 LEU A CA 1
ATOM 609 C C . LEU A 1 74 ? -0.474 11.293 3.608 1.00 90.94 74 LEU A C 1
ATOM 611 O O . LEU A 1 74 ? -0.215 11.529 2.426 1.00 90.94 74 LEU A O 1
ATOM 615 N N . ILE A 1 75 ? -0.511 12.233 4.549 1.00 92.12 75 ILE A N 1
ATOM 616 C CA . ILE A 1 75 ? -0.221 13.640 4.279 1.00 92.12 75 ILE A CA 1
ATOM 617 C C . ILE A 1 75 ? 1.228 13.783 3.818 1.00 92.12 75 ILE A C 1
ATOM 619 O O . ILE A 1 75 ? 1.472 14.419 2.796 1.00 92.12 75 ILE A O 1
ATOM 623 N N . ILE A 1 76 ? 2.173 13.140 4.511 1.00 92.88 76 ILE A N 1
ATOM 624 C CA . ILE A 1 76 ? 3.592 13.176 4.141 1.00 92.88 76 ILE A CA 1
ATOM 625 C C . ILE A 1 76 ? 3.793 12.605 2.733 1.00 92.88 76 ILE A C 1
ATOM 627 O O . ILE A 1 76 ? 4.414 13.272 1.907 1.00 92.88 76 ILE A O 1
ATOM 631 N N . ASN A 1 77 ? 3.225 11.430 2.426 1.00 92.38 77 ASN A N 1
ATOM 632 C CA . ASN A 1 77 ? 3.335 10.842 1.087 1.00 92.38 77 ASN A CA 1
ATOM 633 C C . ASN A 1 77 ? 2.791 11.792 0.009 1.00 92.38 77 ASN A C 1
ATOM 635 O O . ASN A 1 77 ? 3.462 12.081 -0.977 1.00 92.38 77 ASN A O 1
ATOM 639 N N . SER A 1 78 ? 1.600 12.345 0.247 1.00 92.06 78 SER A N 1
ATOM 640 C CA . SER A 1 78 ? 0.938 13.238 -0.708 1.00 92.06 78 SER A CA 1
ATOM 641 C C . SER A 1 78 ? 1.726 14.528 -0.940 1.00 92.06 78 SER A C 1
ATOM 643 O O . SER A 1 78 ? 1.796 15.003 -2.067 1.00 92.06 78 SER A O 1
ATOM 645 N N . ILE A 1 79 ? 2.346 15.101 0.099 1.00 93.38 79 ILE A N 1
ATOM 646 C CA . ILE A 1 79 ? 3.178 16.308 -0.027 1.00 93.38 79 ILE A CA 1
ATOM 647 C C . ILE A 1 79 ? 4.440 16.020 -0.843 1.00 93.38 79 ILE A C 1
ATOM 649 O O . ILE A 1 79 ? 4.818 16.837 -1.686 1.00 93.38 79 ILE A O 1
ATOM 653 N N . ILE A 1 80 ? 5.093 14.880 -0.605 1.00 92.81 80 ILE A N 1
ATOM 654 C CA . ILE A 1 80 ? 6.327 14.508 -1.305 1.00 92.81 80 ILE A CA 1
ATOM 655 C C . ILE A 1 80 ? 6.040 14.250 -2.788 1.00 92.81 80 ILE A C 1
ATOM 657 O O . ILE A 1 80 ? 6.697 14.849 -3.641 1.00 92.81 80 ILE A O 1
ATOM 661 N N . GLU A 1 81 ? 5.028 13.434 -3.100 1.00 91.44 81 GLU A N 1
ATOM 662 C CA . GLU A 1 81 ? 4.621 13.156 -4.485 1.00 91.44 81 GLU A CA 1
ATOM 663 C C . GLU A 1 81 ? 4.177 14.437 -5.200 1.00 91.44 81 GLU A C 1
ATOM 665 O O . GLU A 1 81 ? 4.609 14.703 -6.323 1.00 91.44 81 GLU A O 1
ATOM 670 N N . MET A 1 82 ? 3.398 15.293 -4.523 1.00 92.38 82 MET A N 1
ATOM 671 C CA . MET A 1 82 ? 3.048 16.609 -5.054 1.00 92.38 82 MET A CA 1
ATOM 672 C C . MET A 1 82 ? 4.312 17.399 -5.378 1.00 92.38 82 MET A C 1
ATOM 674 O O . MET A 1 82 ? 4.461 17.861 -6.497 1.00 92.38 82 MET A O 1
ATOM 678 N N . SER A 1 83 ? 5.262 17.514 -4.455 1.00 92.19 83 SER A N 1
ATOM 679 C CA . SER A 1 83 ? 6.464 18.335 -4.648 1.00 92.19 83 SER A CA 1
ATOM 680 C C . SER A 1 83 ? 7.336 17.870 -5.822 1.00 92.19 83 SER A C 1
ATOM 682 O O . SER A 1 83 ? 7.893 18.707 -6.537 1.00 92.19 83 SER A O 1
ATOM 684 N N . LEU A 1 84 ? 7.440 16.555 -6.040 1.00 91.62 84 LEU A N 1
ATOM 685 C CA . LEU A 1 84 ? 8.264 15.958 -7.096 1.00 91.62 84 LEU A CA 1
ATOM 686 C C . LEU A 1 84 ? 7.582 16.015 -8.470 1.00 91.62 84 LEU A C 1
ATOM 688 O O . LEU A 1 84 ? 8.185 16.477 -9.443 1.00 91.62 84 LEU A O 1
ATOM 692 N N . ASP A 1 85 ? 6.313 15.617 -8.553 1.00 89.94 85 ASP A N 1
ATOM 693 C CA . ASP A 1 85 ? 5.615 15.465 -9.833 1.00 89.94 85 ASP A CA 1
ATOM 694 C C . ASP A 1 85 ? 4.852 16.732 -10.263 1.00 89.94 85 ASP A C 1
ATOM 696 O O . ASP A 1 85 ? 4.371 16.825 -11.401 1.00 89.94 85 ASP A O 1
ATOM 700 N N . PHE A 1 86 ? 4.815 17.788 -9.427 1.00 87.19 86 PHE A N 1
ATOM 701 C CA . PHE A 1 86 ? 4.206 19.073 -9.806 1.00 87.19 86 PHE A CA 1
ATOM 702 C C . PHE A 1 86 ? 4.937 19.795 -10.959 1.00 87.19 86 PHE A C 1
ATOM 704 O O . PHE A 1 86 ? 4.481 20.822 -11.461 1.00 87.19 86 PHE A O 1
ATOM 711 N N . LYS A 1 87 ? 6.107 19.350 -11.399 1.00 86.06 87 LYS A N 1
ATOM 712 C CA . LYS A 1 87 ? 6.803 20.001 -12.526 1.00 86.06 87 LYS A CA 1
ATOM 713 C C . LYS A 1 87 ? 6.805 19.159 -13.792 1.00 86.06 87 LYS A C 1
ATOM 715 O O . LYS A 1 87 ? 7.004 19.714 -14.870 1.00 86.06 87 LYS A O 1
ATOM 720 N N . VAL A 1 88 ? 6.536 17.867 -13.648 1.00 88.12 88 VAL A N 1
ATOM 721 C CA . VAL A 1 88 ? 6.612 16.854 -14.702 1.00 88.12 88 VAL A CA 1
ATOM 722 C C . VAL A 1 88 ? 5.378 16.905 -15.605 1.00 88.12 88 VAL A C 1
ATOM 724 O O . VAL A 1 88 ? 5.492 16.939 -16.826 1.00 88.12 88 VAL A O 1
ATOM 727 N N . PHE A 1 89 ? 4.184 17.001 -15.018 1.00 86.56 89 PHE A N 1
ATOM 728 C CA . PHE A 1 89 ? 2.920 16.946 -15.758 1.00 86.56 89 PHE A CA 1
ATOM 729 C C . PHE A 1 89 ? 2.354 18.347 -16.036 1.00 86.56 89 PHE A C 1
ATOM 731 O O . PHE A 1 89 ? 1.289 18.707 -15.539 1.00 86.56 89 PHE A O 1
ATOM 738 N N . LYS A 1 90 ? 3.087 19.212 -16.749 1.00 86.56 90 LYS A N 1
ATOM 739 C CA . LYS A 1 90 ? 2.616 20.583 -17.081 1.00 86.56 90 LYS A CA 1
ATOM 740 C C . LYS A 1 90 ? 1.463 20.612 -18.084 1.00 86.56 90 LYS A C 1
ATOM 742 O O . LYS A 1 90 ? 0.723 21.588 -18.110 1.00 86.56 90 LYS A O 1
ATOM 747 N N . ASP A 1 91 ? 1.289 19.534 -18.839 1.00 88.69 91 ASP A N 1
ATOM 748 C CA . ASP A 1 91 ? 0.228 19.387 -19.845 1.00 88.69 91 ASP A CA 1
ATOM 749 C C . ASP A 1 91 ? -1.177 19.341 -19.223 1.00 88.69 91 ASP A C 1
ATOM 751 O O . ASP A 1 91 ? -2.189 19.455 -19.909 1.00 88.69 91 ASP A O 1
ATOM 755 N N . ILE A 1 92 ? -1.244 19.149 -17.905 1.00 87.69 92 ILE A N 1
ATOM 756 C CA . ILE A 1 92 ? -2.469 18.967 -17.148 1.00 87.69 92 ILE A CA 1
ATOM 757 C C . ILE A 1 92 ? -2.790 20.253 -16.366 1.00 87.69 92 ILE A C 1
ATOM 759 O O . ILE A 1 92 ? -1.914 20.757 -15.655 1.00 87.69 92 ILE A O 1
ATOM 763 N N . PRO A 1 93 ? -4.045 20.754 -16.397 1.00 91.94 93 PRO A N 1
ATOM 764 C CA . PRO A 1 93 ? -4.457 21.905 -15.599 1.00 91.94 93 PRO A CA 1
ATOM 765 C C . PRO A 1 93 ? -4.121 21.734 -14.107 1.00 91.94 93 PRO A C 1
ATOM 767 O O . PRO A 1 93 ? -4.323 20.646 -13.556 1.00 91.94 93 PRO A O 1
ATOM 770 N N . PRO A 1 94 ? -3.676 22.796 -13.409 1.00 89.31 94 PRO A N 1
ATOM 771 C CA . PRO A 1 94 ? -3.110 22.683 -12.062 1.00 89.31 94 PRO A CA 1
ATOM 772 C C . PRO A 1 94 ? -4.086 22.090 -11.035 1.00 89.31 94 PRO A C 1
ATOM 774 O O . PRO A 1 94 ? -3.675 21.295 -10.191 1.00 89.31 94 PRO A O 1
ATOM 777 N N . GLY A 1 95 ? -5.383 22.405 -11.134 1.00 88.62 95 GLY A N 1
ATOM 778 C CA . GLY A 1 95 ? -6.409 21.844 -10.247 1.00 88.62 95 GLY A CA 1
ATOM 779 C C . GLY A 1 95 ? -6.628 20.341 -10.449 1.00 88.62 95 GLY A C 1
ATOM 780 O O . GLY A 1 95 ? -6.633 19.578 -9.486 1.00 88.62 95 GLY A O 1
ATOM 781 N N . TYR A 1 96 ? -6.740 19.886 -11.702 1.00 90.50 96 TYR A N 1
ATOM 782 C CA . TYR A 1 96 ? -6.886 18.455 -12.003 1.00 90.50 96 TYR A CA 1
ATOM 783 C C . TYR A 1 96 ? -5.627 17.671 -11.637 1.00 90.50 96 TYR A C 1
ATOM 785 O O . TYR A 1 96 ? -5.695 16.538 -11.160 1.00 90.50 96 TYR A O 1
ATOM 793 N N . ARG A 1 97 ? -4.466 18.297 -11.816 1.00 90.81 97 ARG A N 1
ATOM 794 C CA . ARG A 1 97 ? -3.186 17.718 -11.444 1.00 90.81 97 ARG A CA 1
ATOM 795 C C . ARG A 1 97 ? -3.053 17.506 -9.945 1.00 90.81 97 ARG A C 1
ATOM 797 O O . ARG A 1 97 ? -2.621 16.433 -9.540 1.00 90.81 97 ARG A O 1
ATOM 804 N N . PHE A 1 98 ? -3.471 18.479 -9.138 1.00 91.44 98 PHE A N 1
ATOM 805 C CA . PHE A 1 98 ? -3.505 18.316 -7.688 1.00 91.44 98 PHE A CA 1
ATOM 806 C C . PHE A 1 98 ? -4.362 17.107 -7.286 1.00 91.44 98 PHE A C 1
ATOM 808 O O . PHE A 1 98 ? -3.897 16.235 -6.556 1.00 91.44 98 PHE A O 1
ATOM 815 N N . VAL A 1 99 ? -5.584 17.009 -7.823 1.00 92.69 99 VAL A N 1
ATOM 816 C CA . VAL A 1 99 ? -6.496 15.888 -7.534 1.00 92.69 99 VAL A CA 1
ATOM 817 C C . VAL A 1 99 ? -5.904 14.554 -7.982 1.00 92.69 99 VAL A C 1
ATOM 819 O O . VAL A 1 99 ? -5.982 13.578 -7.239 1.00 92.69 99 VAL A O 1
ATOM 822 N N . THR A 1 100 ? -5.290 14.512 -9.165 1.00 92.19 100 THR A N 1
ATOM 823 C CA . THR A 1 100 ? -4.714 13.283 -9.720 1.00 92.19 100 THR A CA 1
ATOM 824 C C . THR A 1 100 ? -3.522 12.806 -8.896 1.00 92.19 100 THR A C 1
ATOM 826 O O . THR A 1 100 ? -3.484 11.632 -8.545 1.00 92.19 100 THR A O 1
ATOM 829 N N . ILE A 1 101 ? -2.592 13.697 -8.533 1.00 91.69 101 ILE A N 1
ATOM 830 C CA . ILE A 1 101 ? -1.431 13.328 -7.709 1.00 91.69 101 ILE A CA 1
ATOM 831 C C . ILE A 1 101 ? -1.895 12.886 -6.318 1.00 91.69 101 ILE A C 1
ATOM 833 O O . ILE A 1 101 ? -1.539 11.803 -5.883 1.00 91.69 101 ILE A O 1
ATOM 837 N N . PHE A 1 102 ? -2.774 13.647 -5.658 1.00 91.75 102 PHE A N 1
ATOM 838 C CA . PHE A 1 102 ? -3.319 13.265 -4.348 1.00 91.75 102 PHE A CA 1
ATOM 839 C C . PHE A 1 102 ? -4.023 11.896 -4.369 1.00 91.75 102 PHE A C 1
ATOM 841 O O . PHE A 1 102 ? -3.902 11.080 -3.451 1.00 91.75 102 PHE A O 1
ATOM 848 N N . THR A 1 103 ? -4.766 11.638 -5.441 1.00 92.50 103 THR A N 1
ATOM 849 C CA . THR A 1 103 ? -5.453 10.367 -5.652 1.00 92.50 103 THR A CA 1
ATOM 850 C C . THR A 1 103 ? -4.454 9.230 -5.891 1.00 92.50 103 THR A C 1
ATOM 852 O O . THR A 1 103 ? -4.577 8.178 -5.266 1.00 92.50 103 THR A O 1
ATOM 855 N N . GLN A 1 104 ? -3.406 9.459 -6.688 1.00 91.81 104 GLN A N 1
ATOM 856 C CA . GLN A 1 104 ? -2.310 8.510 -6.905 1.00 91.81 104 GLN A CA 1
ATOM 857 C C . GLN A 1 104 ? -1.591 8.166 -5.592 1.00 91.81 104 GLN A C 1
ATOM 859 O O . GLN A 1 104 ? -1.414 6.984 -5.288 1.00 91.81 104 GLN A O 1
ATOM 864 N N . SER A 1 105 ? -1.293 9.176 -4.765 1.00 90.56 105 SER A N 1
ATOM 865 C CA . SER A 1 105 ? -0.723 9.014 -3.420 1.00 90.56 105 SER A CA 1
ATOM 866 C C . SER A 1 105 ? -1.627 8.223 -2.482 1.00 90.56 105 SER A C 1
ATOM 868 O O . SER A 1 105 ? -1.186 7.767 -1.421 1.00 90.56 105 SER A O 1
ATOM 870 N N . THR A 1 106 ? -2.915 8.115 -2.821 1.00 90.50 106 THR A N 1
ATOM 871 C CA . THR A 1 106 ? -3.876 7.290 -2.097 1.00 90.50 106 THR A CA 1
ATOM 872 C C . THR A 1 106 ? -3.916 5.859 -2.601 1.00 90.50 106 THR A C 1
ATOM 874 O O . THR A 1 106 ? -3.947 4.923 -1.799 1.00 90.50 106 THR A O 1
ATOM 877 N N . TRP A 1 107 ? -3.845 5.687 -3.914 1.00 91.75 107 TRP A N 1
ATOM 878 C CA . TRP A 1 107 ? -3.895 4.394 -4.580 1.00 91.75 107 TRP A CA 1
ATOM 879 C C . TRP A 1 107 ? -2.638 3.532 -4.391 1.00 91.75 107 TRP A C 1
ATOM 881 O O . TRP A 1 107 ? -2.736 2.305 -4.474 1.00 91.75 107 TRP A O 1
ATOM 891 N N . THR A 1 108 ? -1.503 4.134 -4.006 1.00 89.19 108 THR A N 1
ATOM 892 C CA . THR A 1 108 ? -0.264 3.419 -3.623 1.00 89.19 108 THR A CA 1
ATOM 893 C C . THR A 1 108 ? -0.476 2.424 -2.474 1.00 89.19 108 THR A C 1
ATOM 895 O O . THR A 1 108 ? 0.353 1.545 -2.248 1.00 89.19 108 THR A O 1
ATOM 898 N N . ARG A 1 109 ? -1.603 2.513 -1.753 1.00 87.88 109 ARG A N 1
ATOM 899 C CA . ARG A 1 109 ? -1.971 1.648 -0.624 1.00 87.88 109 ARG A CA 1
ATOM 900 C C . ARG A 1 109 ? -2.867 0.484 -1.040 1.00 87.88 109 ARG A C 1
ATOM 902 O O . ARG A 1 109 ? -4.007 0.386 -0.588 1.00 87.88 109 ARG A O 1
ATOM 909 N N . THR A 1 110 ? -2.352 -0.430 -1.859 1.00 85.06 110 THR A N 1
ATOM 910 C CA . THR A 1 110 ? -3.047 -1.675 -2.272 1.00 85.06 110 THR A CA 1
ATOM 911 C C . THR A 1 110 ? -4.273 -1.497 -3.180 1.00 85.06 110 THR A C 1
ATOM 913 O O . THR A 1 110 ? -5.070 -2.421 -3.307 1.00 85.06 110 THR A O 1
ATOM 916 N N . ALA A 1 111 ? -4.450 -0.328 -3.813 1.00 88.88 111 ALA A N 1
ATOM 917 C CA . ALA A 1 111 ? -5.556 -0.109 -4.754 1.00 88.88 111 ALA A CA 1
ATOM 918 C C . ALA A 1 111 ? -5.185 -0.446 -6.205 1.00 88.88 111 ALA A C 1
ATOM 920 O O . ALA A 1 111 ? -6.035 -0.914 -6.956 1.00 88.88 111 ALA A O 1
ATOM 921 N N . GLY A 1 112 ? -3.938 -0.178 -6.606 1.00 87.50 112 GLY A N 1
ATOM 922 C CA . GLY A 1 112 ? -3.415 -0.567 -7.921 1.00 87.50 112 GLY A CA 1
ATOM 923 C C . GLY A 1 112 ? -3.912 0.252 -9.108 1.00 87.50 112 GLY A C 1
ATOM 924 O O . GLY A 1 112 ? -3.565 -0.043 -10.246 1.00 87.50 112 GLY A O 1
ATOM 925 N N . PHE A 1 113 ? -4.697 1.303 -8.874 1.00 90.00 113 PHE A N 1
ATOM 926 C CA . PHE A 1 113 ? -5.125 2.201 -9.940 1.00 90.00 113 PHE A CA 1
ATOM 927 C C . PHE A 1 113 ? -3.974 3.102 -10.406 1.00 90.00 113 PHE A C 1
ATOM 929 O O . PHE A 1 113 ? -3.257 3.686 -9.597 1.00 90.00 113 PHE A O 1
ATOM 936 N N . ALA A 1 114 ? -3.830 3.250 -11.721 1.00 87.44 114 ALA A N 1
ATOM 937 C CA . ALA A 1 114 ? -2.832 4.111 -12.344 1.00 87.44 114 ALA A CA 1
ATOM 938 C C . ALA A 1 114 ? -3.485 5.419 -12.812 1.00 87.44 114 ALA A C 1
ATOM 940 O O . ALA A 1 114 ? -4.182 5.453 -13.826 1.00 87.44 114 ALA A O 1
ATOM 941 N N . GLY A 1 115 ? -3.308 6.500 -12.051 1.00 84.56 115 GLY A N 1
ATOM 942 C CA . GLY A 1 115 ? -3.849 7.822 -12.398 1.00 84.56 115 GLY A CA 1
ATOM 943 C C . GLY A 1 115 ? -2.912 8.644 -13.268 1.00 84.56 115 GLY A C 1
ATOM 944 O O . GLY A 1 115 ? -3.359 9.525 -14.003 1.00 84.56 115 GLY A O 1
ATOM 945 N N . LEU A 1 116 ? -1.621 8.340 -13.171 1.00 87.75 116 LEU A N 1
ATOM 946 C CA . LEU A 1 116 ? -0.533 8.939 -13.924 1.00 87.75 116 LEU A CA 1
ATOM 947 C C . LEU A 1 116 ? 0.228 7.836 -14.650 1.00 87.75 116 LEU A C 1
ATOM 949 O O . LEU A 1 116 ? 0.277 6.694 -14.195 1.00 87.75 116 LEU A O 1
ATOM 953 N N . ASP A 1 117 ? 0.829 8.203 -15.772 1.00 88.44 117 ASP A N 1
ATOM 954 C CA . ASP A 1 117 ? 1.694 7.306 -16.523 1.00 88.44 117 ASP A CA 1
ATOM 955 C C . ASP A 1 117 ? 3.036 7.136 -15.797 1.00 88.44 117 ASP A C 1
ATOM 957 O O . ASP A 1 117 ? 3.823 8.084 -15.716 1.00 88.44 117 ASP A O 1
ATOM 961 N N . PHE A 1 118 ? 3.299 5.926 -15.296 1.00 88.56 118 PHE A N 1
ATOM 962 C CA . PHE A 1 118 ? 4.535 5.576 -14.591 1.00 88.56 118 PHE A CA 1
ATOM 963 C C . PHE A 1 118 ? 5.794 5.724 -15.453 1.00 88.56 118 PHE A C 1
ATOM 965 O O . PHE A 1 118 ? 6.870 5.907 -14.892 1.00 88.56 118 PHE A O 1
ATOM 972 N N . GLY A 1 119 ? 5.678 5.719 -16.787 1.00 85.50 119 GLY A N 1
ATOM 973 C CA . GLY A 1 119 ? 6.805 5.990 -17.683 1.00 85.50 119 GLY A CA 1
ATOM 974 C C . GLY A 1 119 ? 7.250 7.457 -17.684 1.00 85.50 119 GLY A C 1
ATOM 975 O O . GLY A 1 119 ? 8.384 7.761 -18.049 1.00 85.50 119 GLY A O 1
ATOM 976 N N . ARG A 1 120 ? 6.375 8.378 -17.259 1.00 88.31 120 ARG A N 1
ATOM 977 C CA . ARG A 1 120 ? 6.651 9.823 -17.207 1.00 88.31 120 ARG A CA 1
ATOM 978 C C . ARG A 1 120 ? 6.947 10.337 -15.803 1.00 88.31 120 ARG A C 1
ATOM 980 O O . ARG A 1 120 ? 7.401 11.469 -15.680 1.00 88.31 120 ARG A O 1
ATOM 987 N N . ILE A 1 121 ? 6.662 9.553 -14.765 1.00 90.25 121 ILE A N 1
ATOM 988 C CA . ILE A 1 121 ? 6.869 9.937 -13.363 1.00 90.25 121 ILE A CA 1
ATOM 989 C C . ILE A 1 121 ? 8.360 10.182 -13.086 1.00 90.25 121 ILE A C 1
ATOM 991 O O . ILE A 1 121 ? 9.236 9.527 -13.652 1.00 90.25 121 ILE A O 1
ATOM 995 N N . SER A 1 122 ? 8.663 11.139 -12.202 1.00 90.50 122 SER A N 1
ATOM 996 C CA . SER A 1 122 ? 10.043 11.402 -11.787 1.00 90.50 122 SER A CA 1
ATOM 997 C C . SER A 1 122 ? 10.664 10.167 -11.126 1.00 90.50 122 SER A C 1
ATOM 999 O O . SER A 1 122 ? 10.049 9.544 -10.260 1.00 90.50 122 SER A O 1
ATOM 1001 N N . SER A 1 123 ? 11.920 9.851 -11.454 1.00 90.25 123 SER A N 1
ATOM 1002 C CA . SER A 1 123 ? 12.652 8.726 -10.844 1.00 90.25 123 SER A CA 1
ATOM 1003 C C . SER A 1 123 ? 12.653 8.796 -9.307 1.00 90.25 123 SER A C 1
ATOM 1005 O O . SER A 1 123 ? 12.440 7.788 -8.634 1.00 90.25 123 SER A O 1
ATOM 1007 N N . GLY A 1 124 ? 12.756 10.003 -8.735 1.00 90.56 124 GLY A N 1
ATOM 1008 C CA . GLY A 1 124 ? 12.657 10.199 -7.286 1.00 90.56 124 GLY A CA 1
ATOM 1009 C C . GLY A 1 124 ? 11.294 9.800 -6.707 1.00 90.56 124 GLY A C 1
ATOM 1010 O O . GLY A 1 124 ? 11.234 9.241 -5.616 1.00 90.56 124 GLY A O 1
ATOM 1011 N N . CYS A 1 125 ? 10.202 10.023 -7.442 1.00 91.38 125 CYS A N 1
ATOM 1012 C CA . CYS A 1 125 ? 8.867 9.606 -7.020 1.00 91.38 125 CYS A CA 1
ATOM 1013 C C . CYS A 1 125 ? 8.719 8.077 -7.065 1.00 91.38 125 CYS A C 1
ATOM 1015 O O . CYS A 1 125 ? 8.198 7.501 -6.115 1.00 91.38 125 CYS A O 1
ATOM 1017 N N . LEU A 1 126 ? 9.273 7.396 -8.078 1.00 91.94 126 LEU A N 1
ATOM 1018 C CA . LEU A 1 126 ? 9.277 5.924 -8.140 1.00 91.94 126 LEU A CA 1
ATOM 1019 C C . LEU A 1 126 ? 10.008 5.293 -6.942 1.00 91.94 126 LEU A C 1
ATOM 1021 O O . LEU A 1 126 ? 9.511 4.336 -6.347 1.00 91.94 126 LEU A O 1
ATOM 1025 N N . VAL A 1 127 ? 11.151 5.860 -6.540 1.00 92.06 127 VAL A N 1
ATOM 1026 C CA . VAL A 1 127 ? 11.887 5.418 -5.340 1.00 92.06 127 VAL A CA 1
ATOM 1027 C C . VAL A 1 127 ? 11.068 5.650 -4.067 1.00 92.06 127 VAL A C 1
ATOM 1029 O O . VAL A 1 127 ? 10.996 4.776 -3.204 1.00 92.06 127 VAL A O 1
ATOM 1032 N N . MET A 1 128 ? 10.406 6.802 -3.942 1.00 90.75 128 MET A N 1
ATOM 1033 C CA . MET A 1 128 ? 9.532 7.069 -2.794 1.00 90.75 128 MET A CA 1
ATOM 1034 C C . MET A 1 128 ? 8.319 6.132 -2.762 1.00 90.75 128 MET A C 1
ATOM 1036 O O . MET A 1 128 ? 7.956 5.643 -1.691 1.00 90.75 128 MET A O 1
ATOM 1040 N N . MET A 1 129 ? 7.726 5.834 -3.921 1.00 91.12 129 MET A N 1
ATOM 1041 C CA . MET A 1 129 ? 6.610 4.900 -4.052 1.00 91.12 129 MET A CA 1
ATOM 1042 C C . MET A 1 129 ? 6.983 3.517 -3.524 1.00 91.12 129 MET A C 1
ATOM 1044 O O . MET A 1 129 ? 6.230 2.973 -2.722 1.00 91.12 129 MET A O 1
ATOM 1048 N N . ILE A 1 130 ? 8.163 2.995 -3.874 1.00 91.38 130 ILE A N 1
ATOM 1049 C CA . ILE A 1 130 ? 8.692 1.737 -3.322 1.00 91.38 130 ILE A CA 1
ATOM 1050 C C . ILE A 1 130 ? 8.626 1.733 -1.784 1.00 91.38 130 ILE A C 1
ATOM 1052 O O . ILE A 1 130 ? 8.103 0.793 -1.179 1.00 91.38 130 ILE A O 1
ATOM 1056 N N . GLY A 1 131 ? 9.096 2.808 -1.143 1.00 89.25 131 GLY A N 1
ATOM 1057 C CA . GLY A 1 131 ? 9.043 2.947 0.311 1.00 89.25 131 GLY A CA 1
ATOM 1058 C C . GLY A 1 131 ? 7.608 2.970 0.844 1.00 89.25 131 GLY A C 1
ATOM 1059 O O . GLY A 1 131 ? 7.248 2.190 1.728 1.00 89.25 131 GLY A O 1
ATOM 1060 N N . PHE A 1 132 ? 6.751 3.835 0.303 1.00 89.00 132 PHE A N 1
ATOM 1061 C CA . PHE A 1 132 ? 5.397 4.024 0.830 1.00 89.00 132 PHE A CA 1
ATOM 1062 C C . PHE A 1 132 ? 4.441 2.858 0.561 1.00 89.00 132 PHE A C 1
ATOM 1064 O O . PHE A 1 132 ? 3.578 2.592 1.403 1.00 89.00 132 PHE A O 1
ATOM 1071 N N . MET A 1 133 ? 4.621 2.118 -0.535 1.00 89.69 133 MET A N 1
ATOM 1072 C CA . MET A 1 133 ? 3.908 0.859 -0.789 1.00 89.69 133 MET A CA 1
ATOM 1073 C C . MET A 1 133 ? 4.122 -0.139 0.349 1.00 89.69 133 MET A C 1
ATOM 1075 O O . MET A 1 133 ? 3.189 -0.805 0.802 1.00 89.69 133 MET A O 1
ATOM 1079 N N . TYR A 1 134 ? 5.350 -0.204 0.856 1.00 84.19 134 TYR A N 1
ATOM 1080 C CA . TYR A 1 134 ? 5.705 -1.069 1.966 1.00 84.19 134 TYR A CA 1
ATOM 1081 C C . TYR A 1 134 ? 5.204 -0.518 3.306 1.00 84.19 134 TYR A C 1
ATOM 1083 O O . TYR A 1 134 ? 4.422 -1.183 4.001 1.00 84.19 134 TYR A O 1
ATOM 1091 N N . LEU A 1 135 ? 5.580 0.727 3.632 1.00 83.69 135 LEU A N 1
ATOM 1092 C CA . LEU A 1 135 ? 5.236 1.412 4.884 1.00 83.69 135 LEU A CA 1
ATOM 1093 C C . LEU A 1 135 ? 3.723 1.490 5.129 1.00 83.69 135 LEU A C 1
ATOM 1095 O O . LEU A 1 135 ? 3.296 1.454 6.281 1.00 83.69 135 LEU A O 1
ATOM 1099 N N . SER A 1 136 ? 2.895 1.538 4.080 1.00 79.81 136 SER A N 1
ATOM 1100 C CA . SER A 1 136 ? 1.436 1.645 4.209 1.00 79.81 136 SER A CA 1
ATOM 1101 C C . SER A 1 136 ? 0.795 0.531 5.043 1.00 79.81 136 SER A C 1
ATOM 1103 O O . SER A 1 136 ? -0.251 0.748 5.653 1.00 79.81 136 SER A O 1
ATOM 1105 N N . SER A 1 137 ? 1.362 -0.670 5.030 1.00 78.06 137 SER A N 1
ATOM 1106 C CA . SER A 1 137 ? 0.792 -1.838 5.715 1.00 78.06 137 SER A CA 1
ATOM 1107 C C . SER A 1 137 ? 1.258 -1.991 7.171 1.00 78.06 137 SER A C 1
ATOM 1109 O O . SER A 1 137 ? 0.585 -2.655 7.963 1.00 78.06 137 SER A O 1
ATOM 1111 N N . TYR A 1 138 ? 2.367 -1.344 7.547 1.00 82.19 138 TYR A N 1
ATOM 1112 C CA . TYR A 1 138 ? 2.995 -1.485 8.865 1.00 82.19 138 TYR A CA 1
ATOM 1113 C C . TYR A 1 138 ? 2.147 -1.004 10.042 1.00 82.19 138 TYR A C 1
ATOM 1115 O O . TYR A 1 138 ? 2.065 -1.722 11.037 1.00 82.19 138 TYR A O 1
ATOM 1123 N N . PRO A 1 139 ? 1.481 0.165 9.983 1.00 84.00 139 PRO A N 1
ATOM 1124 C CA . PRO A 1 139 ? 0.676 0.638 11.106 1.00 84.00 139 PRO A CA 1
ATOM 1125 C C . PRO A 1 139 ? -0.388 -0.383 11.527 1.00 84.00 139 PRO A C 1
ATOM 1127 O O . PRO A 1 139 ? -0.582 -0.644 12.716 1.00 84.00 139 PRO A O 1
ATOM 1130 N N . THR A 1 140 ? -1.037 -1.023 10.554 1.00 81.25 140 THR A N 1
ATOM 1131 C CA . THR A 1 140 ? -2.076 -2.027 10.802 1.00 81.25 140 THR A CA 1
ATOM 1132 C C . THR A 1 140 ? -1.492 -3.337 11.337 1.00 81.25 140 THR A C 1
ATOM 1134 O O . THR A 1 140 ? -2.052 -3.926 12.260 1.00 81.25 140 THR A O 1
ATOM 1137 N N . THR A 1 141 ? -0.354 -3.804 10.813 1.00 79.50 141 THR A N 1
ATOM 1138 C CA . THR A 1 141 ? 0.277 -5.044 11.302 1.00 79.50 141 THR A CA 1
ATOM 1139 C C . THR A 1 141 ? 0.866 -4.882 12.701 1.00 79.50 141 THR A C 1
ATOM 1141 O O . THR A 1 141 ? 0.710 -5.781 13.526 1.00 79.50 141 THR A O 1
ATOM 1144 N N . VAL A 1 142 ? 1.473 -3.732 13.003 1.00 79.19 142 VAL A N 1
ATOM 1145 C CA . VAL A 1 142 ? 2.003 -3.415 14.337 1.00 79.19 142 VAL A CA 1
ATOM 1146 C C . VAL A 1 142 ? 0.863 -3.318 15.346 1.00 79.19 142 VAL A C 1
ATOM 1148 O O . VAL A 1 142 ? 0.881 -4.017 16.352 1.00 79.19 142 VAL A O 1
ATOM 1151 N N . THR A 1 143 ? -0.194 -2.555 15.053 1.00 80.69 143 THR A N 1
ATOM 1152 C CA . THR A 1 143 ? -1.353 -2.463 15.966 1.00 80.69 143 THR A CA 1
ATOM 1153 C C . THR A 1 143 ? -2.061 -3.796 16.173 1.00 80.69 143 THR A C 1
ATOM 1155 O O . THR A 1 143 ? -2.575 -4.062 17.262 1.00 80.69 143 THR A O 1
ATOM 1158 N N . LEU A 1 144 ? -2.066 -4.671 15.166 1.00 77.56 144 LEU A N 1
ATOM 1159 C CA . LEU A 1 144 ? -2.575 -6.030 15.309 1.00 77.56 144 LEU A CA 1
ATOM 1160 C C . LEU A 1 144 ? -1.784 -6.859 16.325 1.00 77.56 144 LEU A C 1
ATOM 1162 O O . LEU A 1 144 ? -2.395 -7.628 17.070 1.00 77.56 144 LEU A O 1
ATOM 1166 N N . ARG A 1 145 ? -0.459 -6.705 16.350 1.00 75.06 145 ARG A N 1
ATOM 1167 C CA . ARG A 1 145 ? 0.435 -7.408 17.278 1.00 75.06 145 ARG A CA 1
ATOM 1168 C C . ARG A 1 145 ? 0.327 -6.844 18.689 1.00 75.06 145 ARG A C 1
ATOM 1170 O O . ARG A 1 145 ? 0.059 -7.608 19.607 1.00 75.06 145 ARG A O 1
ATOM 1177 N N . GLU A 1 146 ? 0.347 -5.521 18.819 1.00 74.94 146 GLU A N 1
ATOM 1178 C CA . GLU A 1 146 ? 0.164 -4.808 20.093 1.00 74.94 146 GLU A CA 1
ATOM 1179 C C . GLU A 1 146 ? -1.132 -5.163 20.818 1.00 74.94 146 GLU A C 1
ATOM 1181 O O . GLU A 1 146 ? -1.222 -5.216 22.044 1.00 74.94 146 GLU A O 1
ATOM 1186 N N . THR A 1 147 ? -2.192 -5.378 20.045 1.00 74.81 147 THR A N 1
ATOM 1187 C CA . THR A 1 147 ? -3.512 -5.693 20.593 1.00 74.81 147 THR A CA 1
ATOM 1188 C C . THR A 1 147 ? -3.733 -7.195 20.772 1.00 74.81 147 THR A C 1
ATOM 1190 O O . THR A 1 147 ? -4.818 -7.602 21.196 1.00 74.81 147 THR A O 1
ATOM 1193 N N . ASN A 1 148 ? -2.746 -8.040 20.456 1.00 75.12 148 ASN A N 1
ATOM 1194 C CA . ASN A 1 148 ? -2.826 -9.479 20.669 1.00 75.12 148 ASN A CA 1
ATOM 1195 C C . ASN A 1 148 ? -2.496 -9.823 22.138 1.00 75.12 148 ASN A C 1
ATOM 1197 O O . ASN A 1 148 ? -1.363 -9.608 22.565 1.00 75.12 148 ASN A O 1
ATOM 1201 N N . PRO A 1 149 ? -3.449 -10.383 22.912 1.00 67.75 149 PRO A N 1
ATOM 1202 C CA . PRO A 1 149 ? -3.218 -10.714 24.318 1.00 67.75 149 PRO A CA 1
ATOM 1203 C C . PRO A 1 149 ? -2.071 -11.713 24.508 1.00 67.75 149 PRO A C 1
ATOM 1205 O O . PRO A 1 149 ? -1.291 -11.553 25.436 1.00 67.75 149 PRO A O 1
ATOM 1208 N N . TYR A 1 150 ? -1.913 -12.682 23.599 1.00 66.06 150 TYR A N 1
ATOM 1209 C CA . TYR A 1 150 ? -0.833 -13.669 23.673 1.00 66.06 150 TYR A CA 1
ATOM 1210 C C . TYR A 1 150 ? 0.552 -13.024 23.534 1.00 66.06 150 TYR A C 1
ATOM 1212 O O . TYR A 1 150 ? 1.470 -13.345 24.284 1.00 66.06 150 TYR A O 1
ATOM 1220 N N . MET A 1 151 ? 0.692 -12.077 22.600 1.00 66.56 151 MET A N 1
ATOM 1221 C CA . MET A 1 151 ? 1.954 -11.353 22.407 1.00 66.56 151 MET A CA 1
ATOM 1222 C C . MET A 1 151 ? 2.282 -10.468 23.607 1.00 66.56 151 MET A C 1
ATOM 1224 O O . MET A 1 151 ? 3.445 -10.342 23.969 1.00 66.56 151 MET A O 1
ATOM 1228 N N . ARG A 1 152 ? 1.256 -9.909 24.253 1.00 65.06 152 ARG A N 1
ATOM 1229 C CA . ARG A 1 152 ? 1.415 -9.083 25.449 1.00 65.06 152 ARG A CA 1
ATOM 1230 C C . ARG A 1 152 ? 1.846 -9.890 26.676 1.00 65.06 152 ARG A C 1
ATOM 1232 O O . ARG A 1 152 ? 2.634 -9.391 27.467 1.00 65.06 152 ARG A O 1
ATOM 1239 N N . CYS A 1 153 ? 1.367 -11.126 26.830 1.00 64.75 153 CYS A N 1
ATOM 1240 C CA . CYS A 1 153 ? 1.868 -12.033 27.870 1.00 64.75 153 CYS A CA 1
ATOM 1241 C C . CYS A 1 153 ? 3.343 -12.369 27.629 1.00 64.75 153 CYS A C 1
ATOM 12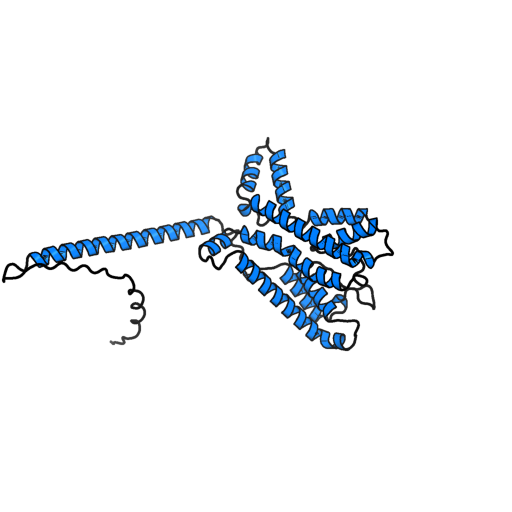43 O O . CYS A 1 153 ? 4.161 -12.201 28.521 1.00 64.75 153 CYS A O 1
ATOM 1245 N N . LYS A 1 154 ? 3.700 -12.712 26.385 1.00 66.44 154 LYS A N 1
ATOM 1246 C CA . LYS A 1 154 ? 5.089 -13.005 26.012 1.00 66.44 154 LYS A CA 1
ATOM 1247 C C . LYS A 1 154 ? 6.041 -11.821 26.247 1.00 66.44 154 LYS A C 1
ATOM 1249 O O . LYS A 1 154 ? 7.199 -12.031 26.588 1.00 66.44 154 LYS A O 1
ATOM 1254 N N . GLU A 1 155 ? 5.566 -10.590 26.058 1.00 66.81 155 GLU A N 1
ATOM 1255 C CA . GLU A 1 155 ? 6.313 -9.366 26.384 1.00 66.81 155 GLU A CA 1
ATOM 1256 C C . GLU A 1 155 ? 6.478 -9.160 27.899 1.00 66.81 155 GLU A C 1
ATOM 1258 O O . GLU A 1 155 ? 7.526 -8.688 28.330 1.00 66.81 155 GLU A O 1
ATOM 1263 N N . ASN A 1 156 ? 5.489 -9.537 28.718 1.00 67.81 156 ASN A N 1
ATOM 1264 C CA . ASN A 1 156 ? 5.626 -9.490 30.177 1.00 67.81 156 ASN A CA 1
ATOM 1265 C C . ASN A 1 156 ? 6.646 -10.520 30.689 1.00 67.81 156 ASN A C 1
ATOM 1267 O 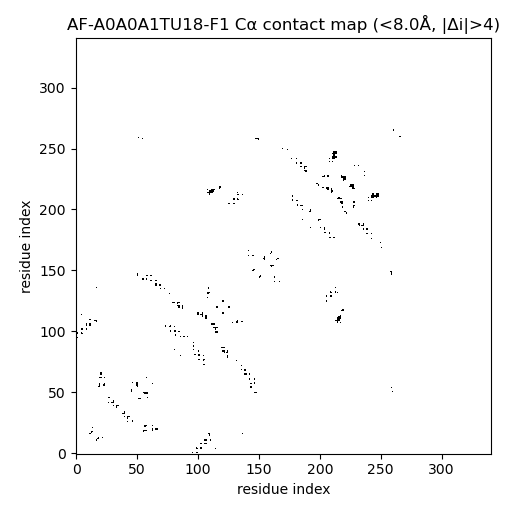O . ASN A 1 156 ? 7.402 -10.208 31.606 1.00 67.81 156 ASN A O 1
ATOM 1271 N N . ASP A 1 157 ? 6.675 -11.716 30.094 1.00 71.56 157 ASP A N 1
ATOM 1272 C CA . ASP A 1 157 ? 7.609 -12.784 30.475 1.00 71.56 157 ASP A CA 1
ATOM 1273 C C . ASP A 1 157 ? 9.048 -12.458 30.062 1.00 71.56 157 ASP A C 1
ATOM 1275 O O . ASP A 1 157 ? 10.006 -12.843 30.730 1.00 71.56 157 ASP A O 1
ATOM 1279 N N . ASN A 1 158 ? 9.210 -11.744 28.946 1.00 75.44 158 ASN A N 1
ATOM 1280 C CA . ASN A 1 158 ? 10.507 -11.305 28.468 1.00 75.44 158 ASN A CA 1
ATOM 1281 C C . ASN A 1 158 ? 10.432 -9.861 27.936 1.00 75.44 158 ASN A C 1
ATOM 1283 O O . ASN A 1 158 ? 10.014 -9.661 26.788 1.00 75.44 158 ASN A O 1
ATOM 1287 N N . PRO A 1 159 ? 10.882 -8.856 28.714 1.00 68.31 159 PRO A N 1
ATOM 1288 C CA . PRO A 1 159 ? 10.790 -7.446 28.331 1.00 68.31 159 PRO A CA 1
ATOM 1289 C C . PRO A 1 159 ? 11.616 -7.104 27.080 1.00 68.31 159 PRO A C 1
ATOM 1291 O O . PRO A 1 159 ? 11.311 -6.132 26.386 1.00 68.31 159 PRO A O 1
ATOM 1294 N N . ASP A 1 160 ? 12.601 -7.935 26.721 1.00 70.69 160 ASP A N 1
ATOM 1295 C CA . ASP A 1 160 ? 13.370 -7.784 25.479 1.00 70.69 160 ASP A CA 1
ATOM 1296 C C . ASP A 1 160 ? 12.548 -8.155 24.225 1.00 70.69 160 ASP A C 1
ATOM 1298 O O . ASP A 1 160 ? 12.933 -7.831 23.100 1.00 70.69 160 ASP A O 1
ATOM 1302 N N . SER A 1 161 ? 11.379 -8.787 24.398 1.00 67.88 161 SER A N 1
ATOM 1303 C CA . SER A 1 161 ? 10.448 -9.194 23.330 1.00 67.88 161 SER A CA 1
ATOM 1304 C C . SER A 1 161 ? 9.366 -8.151 23.013 1.00 67.88 161 SER A C 1
ATOM 1306 O O . SER A 1 161 ? 8.323 -8.492 22.440 1.00 67.88 161 SER A O 1
ATOM 1308 N N . GLY A 1 162 ? 9.595 -6.888 23.377 1.00 72.00 162 GLY A N 1
ATOM 1309 C CA . GLY A 1 162 ? 8.615 -5.822 23.195 1.00 72.00 162 GLY A CA 1
ATOM 1310 C C . GLY A 1 162 ? 8.296 -5.462 21.741 1.00 72.00 162 GLY A C 1
ATOM 1311 O O . GLY A 1 162 ? 8.935 -5.912 20.785 1.00 72.00 162 GLY A O 1
ATOM 1312 N N . VAL A 1 163 ? 7.308 -4.583 21.571 1.00 70.75 163 VAL A N 1
ATOM 1313 C CA . VAL A 1 163 ? 6.770 -4.074 20.287 1.00 70.75 163 VAL A CA 1
ATOM 1314 C C . VAL A 1 163 ? 7.840 -3.799 19.227 1.00 70.75 163 VAL A C 1
ATOM 1316 O O . VAL A 1 163 ? 7.732 -4.186 18.061 1.00 70.75 163 VAL A O 1
ATOM 1319 N N . MET A 1 164 ? 8.902 -3.106 19.645 1.00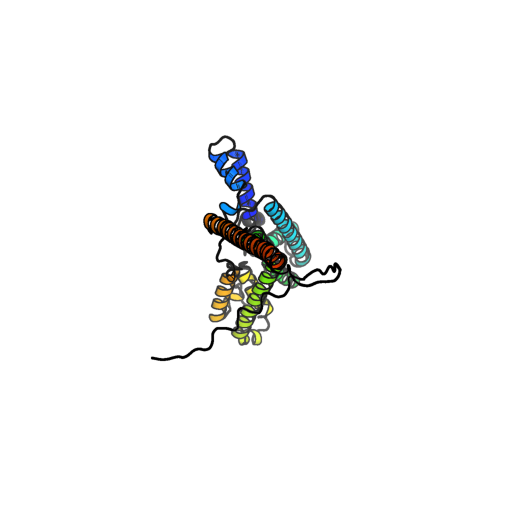 71.12 164 MET A N 1
ATOM 1320 C CA . MET A 1 164 ? 9.996 -2.679 18.781 1.00 71.12 164 MET A CA 1
ATOM 1321 C C . MET A 1 164 ? 10.811 -3.874 18.280 1.00 71.12 164 MET A C 1
ATOM 1323 O O . MET A 1 164 ? 11.199 -3.902 17.113 1.00 71.12 164 MET A O 1
ATOM 1327 N N . TYR A 1 165 ? 11.058 -4.872 19.132 1.00 75.69 165 TYR A N 1
ATOM 1328 C CA . TYR A 1 165 ? 11.741 -6.102 18.737 1.00 75.69 165 TYR A CA 1
ATOM 1329 C C . TYR A 1 165 ? 10.916 -6.867 17.695 1.00 75.69 165 TYR A C 1
ATOM 1331 O O . TYR A 1 165 ? 11.436 -7.278 16.657 1.00 75.69 165 TYR A O 1
ATOM 1339 N N . GLN A 1 166 ? 9.601 -6.957 17.900 1.00 72.19 166 GLN A N 1
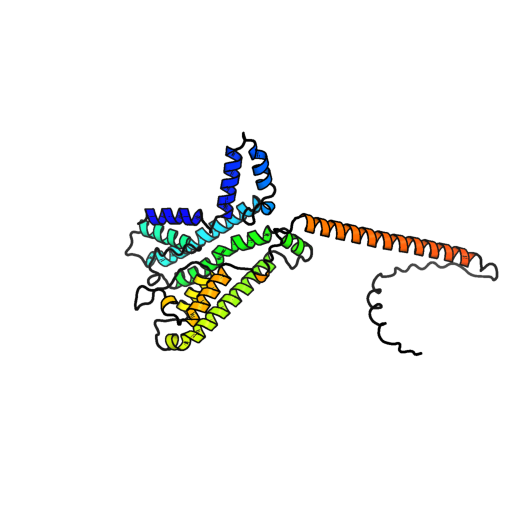ATOM 1340 C CA . GLN A 1 166 ? 8.693 -7.619 16.962 1.00 72.19 166 GLN A CA 1
ATOM 1341 C C . GLN A 1 166 ? 8.608 -6.892 15.615 1.00 72.19 166 GLN A C 1
ATOM 1343 O O . GLN A 1 166 ? 8.577 -7.534 14.562 1.00 72.19 166 GLN A O 1
ATOM 1348 N N . ALA A 1 167 ? 8.579 -5.556 15.630 1.00 73.75 167 ALA A N 1
ATOM 1349 C CA . ALA A 1 167 ? 8.616 -4.748 14.415 1.00 73.75 167 ALA A CA 1
ATOM 1350 C C . ALA A 1 167 ? 9.938 -4.943 13.657 1.00 73.75 167 ALA A C 1
ATOM 1352 O O . ALA A 1 167 ? 9.919 -5.135 12.442 1.00 73.75 167 ALA A O 1
ATOM 1353 N N . LYS A 1 168 ? 11.074 -4.972 14.368 1.00 78.75 168 LYS A N 1
ATOM 1354 C CA . LYS A 1 168 ? 12.396 -5.254 13.787 1.00 78.75 168 LYS A CA 1
ATOM 1355 C C . LYS A 1 168 ? 12.460 -6.638 13.146 1.00 78.75 168 LYS A C 1
ATOM 1357 O O . LYS A 1 168 ? 12.935 -6.747 12.022 1.00 78.75 168 LYS A O 1
ATOM 1362 N N . ASN A 1 169 ? 11.947 -7.668 13.818 1.00 80.44 169 ASN A N 1
ATOM 1363 C CA . ASN A 1 169 ? 11.942 -9.026 13.276 1.00 80.44 169 ASN A CA 1
ATOM 1364 C C . ASN A 1 169 ? 11.097 -9.125 11.991 1.00 80.44 169 ASN A C 1
ATOM 1366 O O . ASN A 1 169 ? 11.507 -9.754 11.020 1.00 80.44 169 ASN A O 1
ATOM 1370 N N . LEU A 1 170 ? 9.949 -8.436 11.948 1.00 78.31 170 LEU A N 1
ATOM 1371 C CA . LEU A 1 170 ? 9.111 -8.374 10.747 1.00 78.31 170 LEU A CA 1
ATOM 1372 C C . LEU A 1 170 ? 9.811 -7.649 9.595 1.00 78.31 170 LEU A C 1
ATOM 1374 O O . LEU A 1 170 ? 9.788 -8.129 8.469 1.00 78.31 170 LEU A O 1
ATOM 1378 N N . LEU A 1 171 ? 10.442 -6.507 9.880 1.00 82.38 171 LEU A N 1
ATOM 1379 C CA . LEU A 1 171 ? 11.223 -5.770 8.887 1.00 82.38 171 LEU A CA 1
ATOM 1380 C C . LEU A 1 171 ? 12.371 -6.627 8.338 1.00 82.38 171 LEU A C 1
ATOM 1382 O O . LEU A 1 171 ? 12.595 -6.629 7.134 1.00 82.38 171 LEU A O 1
ATOM 1386 N N . ALA A 1 172 ? 13.072 -7.370 9.198 1.00 84.56 172 ALA A N 1
ATOM 1387 C CA . ALA A 1 172 ? 14.160 -8.248 8.780 1.00 84.56 172 ALA A CA 1
ATOM 1388 C C . ALA A 1 172 ? 13.663 -9.367 7.852 1.00 84.56 172 ALA A C 1
ATOM 1390 O O . ALA A 1 172 ? 14.245 -9.581 6.791 1.00 84.56 172 ALA A O 1
ATOM 1391 N N . PHE A 1 173 ? 12.563 -10.036 8.213 1.00 83.81 173 PHE A N 1
ATOM 1392 C CA . PHE A 1 173 ? 11.969 -11.082 7.380 1.00 83.81 173 PHE A CA 1
ATOM 1393 C C . PHE A 1 173 ? 11.526 -10.553 6.010 1.00 83.81 173 PHE A C 1
ATOM 1395 O O . PHE A 1 173 ? 11.826 -11.164 4.984 1.00 83.81 173 PHE A O 1
ATOM 1402 N N . ASP A 1 174 ? 10.858 -9.401 5.985 1.00 87.50 174 ASP A N 1
ATOM 1403 C CA . ASP A 1 174 ? 10.389 -8.774 4.751 1.00 87.50 174 ASP A CA 1
ATOM 1404 C C . ASP A 1 174 ? 11.571 -8.356 3.849 1.00 87.50 174 ASP A C 1
ATOM 1406 O O . ASP A 1 174 ? 11.546 -8.620 2.647 1.00 87.50 174 ASP A O 1
ATOM 1410 N N . VAL A 1 175 ? 12.648 -7.794 4.417 1.00 88.69 175 VAL A N 1
ATOM 1411 C CA . VAL A 1 175 ? 13.878 -7.448 3.673 1.00 88.69 175 VAL A CA 1
ATOM 1412 C C . VAL A 1 175 ? 14.555 -8.688 3.088 1.00 88.69 175 VAL A C 1
ATOM 1414 O O . VAL A 1 175 ? 14.990 -8.653 1.936 1.00 88.69 175 VAL A O 1
ATOM 1417 N N . ILE A 1 176 ? 14.610 -9.791 3.842 1.00 89.56 176 ILE A N 1
ATOM 1418 C CA . ILE A 1 176 ? 15.140 -11.065 3.340 1.00 89.56 176 ILE A CA 1
ATOM 1419 C C . ILE A 1 176 ? 14.285 -11.559 2.170 1.00 89.56 176 ILE A C 1
ATOM 1421 O O . ILE A 1 176 ? 14.835 -11.899 1.127 1.00 89.56 176 ILE A O 1
ATOM 1425 N N . CYS A 1 177 ? 12.953 -11.533 2.294 1.00 88.25 177 CYS A N 1
ATOM 1426 C CA . CYS A 1 177 ? 12.059 -11.932 1.207 1.00 88.25 177 CYS A CA 1
ATOM 1427 C C . CYS A 1 177 ? 12.275 -11.078 -0.047 1.00 88.25 177 CYS A C 1
ATOM 1429 O O . CYS A 1 177 ? 12.435 -11.629 -1.137 1.00 88.25 177 CYS A O 1
ATOM 1431 N N . PHE A 1 178 ? 12.322 -9.749 0.100 1.00 90.75 178 PHE A N 1
ATOM 1432 C CA . PHE A 1 178 ? 12.587 -8.838 -1.013 1.00 90.75 178 PHE A CA 1
ATOM 1433 C C . PHE A 1 178 ? 13.889 -9.172 -1.717 1.00 90.75 178 PHE A C 1
ATOM 1435 O O . PHE A 1 178 ? 13.891 -9.363 -2.931 1.00 90.75 178 PHE A O 1
ATOM 1442 N N . TYR A 1 179 ? 14.977 -9.271 -0.956 1.00 93.38 179 TYR A N 1
ATOM 1443 C CA . TYR A 1 179 ? 16.296 -9.532 -1.506 1.00 93.38 179 TYR A CA 1
ATOM 1444 C C . TYR A 1 179 ? 16.361 -10.898 -2.195 1.00 93.38 179 TYR A C 1
ATOM 1446 O O . TYR A 1 179 ? 16.834 -10.982 -3.326 1.00 93.38 179 TYR A O 1
ATOM 1454 N N . SER A 1 180 ? 15.843 -11.956 -1.562 1.00 92.88 180 SER A N 1
ATOM 1455 C CA . SER A 1 180 ? 15.865 -13.309 -2.122 1.00 92.88 180 SER A CA 1
ATOM 1456 C C . SER A 1 180 ? 15.092 -13.408 -3.438 1.00 92.88 180 SER A C 1
ATOM 1458 O O . SER A 1 180 ? 15.634 -13.919 -4.415 1.00 92.88 180 SER A O 1
ATOM 1460 N N . PHE A 1 181 ? 13.857 -12.900 -3.506 1.00 94.62 181 PHE A N 1
ATOM 1461 C CA . PHE A 1 181 ? 13.073 -12.965 -4.744 1.00 94.62 181 PHE A CA 1
ATOM 1462 C C . PHE A 1 181 ? 13.607 -12.031 -5.832 1.00 94.62 181 PHE A C 1
ATOM 1464 O O . PHE A 1 181 ? 13.663 -12.432 -6.993 1.00 94.62 181 PHE A O 1
ATOM 1471 N N . PHE A 1 182 ? 14.050 -10.825 -5.465 1.00 95.56 182 PHE A N 1
ATOM 1472 C CA . PHE A 1 182 ? 14.715 -9.910 -6.391 1.00 95.56 182 PHE A CA 1
ATOM 1473 C C . PHE A 1 182 ? 15.953 -10.559 -7.019 1.00 95.56 182 PHE A C 1
ATOM 1475 O O . PHE A 1 182 ? 16.083 -10.587 -8.239 1.00 95.56 182 PHE A O 1
ATOM 1482 N N . PHE A 1 183 ? 16.821 -11.154 -6.197 1.00 95.81 183 PHE A N 1
ATOM 1483 C CA . PHE A 1 183 ? 18.020 -11.845 -6.660 1.00 95.81 183 PHE A CA 1
ATOM 1484 C C . PHE A 1 183 ? 17.690 -13.010 -7.602 1.00 95.81 183 PHE A C 1
ATOM 1486 O O . PHE A 1 183 ? 18.261 -13.099 -8.686 1.00 95.81 183 PHE A O 1
ATOM 1493 N N . LEU A 1 184 ? 16.733 -13.869 -7.231 1.00 95.19 184 LEU A N 1
ATOM 1494 C CA . LEU A 1 184 ? 16.336 -15.014 -8.057 1.00 95.19 184 LEU A CA 1
ATOM 1495 C C . LEU A 1 184 ? 15.789 -14.591 -9.426 1.00 95.19 184 LEU A C 1
ATOM 1497 O O . LEU A 1 184 ? 16.150 -15.198 -10.438 1.00 95.19 184 LEU A O 1
ATOM 1501 N N . ILE A 1 185 ? 14.953 -13.549 -9.472 1.00 95.12 185 ILE A N 1
ATOM 1502 C CA . ILE A 1 185 ? 14.403 -13.033 -10.732 1.00 95.12 185 ILE A CA 1
ATOM 1503 C C . ILE A 1 185 ? 15.519 -12.410 -11.579 1.00 95.12 185 ILE A C 1
ATOM 1505 O O . ILE A 1 185 ? 15.624 -12.740 -12.756 1.00 95.12 185 ILE A O 1
ATOM 1509 N N . CYS A 1 186 ? 16.412 -11.607 -10.992 1.00 94.50 186 CYS A N 1
ATOM 1510 C CA . CYS A 1 186 ? 17.566 -11.050 -11.706 1.00 94.50 186 CYS A CA 1
ATOM 1511 C C . CYS A 1 186 ? 18.483 -12.138 -12.291 1.00 94.50 186 CYS A C 1
ATOM 1513 O O . CYS A 1 186 ? 18.939 -12.003 -13.424 1.00 94.50 186 CYS A O 1
ATOM 1515 N N . CYS A 1 187 ? 18.724 -13.240 -11.571 1.00 93.88 187 CYS A N 1
ATOM 1516 C CA . CYS A 1 187 ? 19.491 -14.374 -12.096 1.00 93.88 187 CYS A CA 1
ATOM 1517 C C . CYS A 1 187 ? 18.796 -15.046 -13.287 1.00 93.88 187 CYS A C 1
ATOM 1519 O O . CYS A 1 187 ? 19.443 -15.389 -14.274 1.00 93.88 187 CYS A O 1
ATOM 1521 N N . CYS A 1 188 ? 17.477 -15.225 -13.219 1.00 94.44 188 CYS A N 1
ATOM 1522 C CA . CYS A 1 188 ? 16.716 -15.837 -14.306 1.00 94.44 188 CYS A CA 1
ATOM 1523 C C . CYS A 1 188 ? 16.618 -14.917 -15.538 1.00 94.44 188 CYS A C 1
ATOM 1525 O O . CYS A 1 188 ? 16.653 -15.402 -16.673 1.00 94.44 188 CYS A O 1
ATOM 1527 N N . GLU A 1 189 ? 16.544 -13.603 -15.326 1.00 93.06 189 GLU A N 1
ATOM 1528 C CA . GLU A 1 189 ? 16.426 -12.568 -16.363 1.00 93.06 189 GLU A CA 1
ATOM 1529 C C . GLU A 1 189 ? 17.772 -11.989 -16.829 1.00 93.06 189 GLU A C 1
ATOM 1531 O O . GLU A 1 189 ? 17.807 -11.068 -17.643 1.00 93.06 189 GLU A O 1
ATOM 1536 N N . GLN A 1 190 ? 18.896 -12.549 -16.373 1.00 92.06 190 GLN A N 1
ATOM 1537 C CA . GLN A 1 190 ? 20.239 -12.015 -16.628 1.00 92.06 190 GLN A CA 1
ATOM 1538 C C . GLN A 1 190 ? 20.556 -11.795 -18.116 1.00 92.06 190 GLN A C 1
ATOM 1540 O O . GLN A 1 190 ? 21.294 -10.871 -18.452 1.00 92.06 190 GLN A O 1
ATOM 1545 N N . ASN A 1 191 ? 20.032 -12.640 -19.007 1.00 90.19 191 ASN A N 1
ATOM 1546 C CA . ASN A 1 191 ? 20.276 -12.508 -20.445 1.00 90.19 191 ASN A CA 1
ATOM 1547 C C . ASN A 1 191 ? 19.572 -11.276 -21.028 1.00 90.19 191 ASN A C 1
ATOM 1549 O O . ASN A 1 191 ? 20.200 -10.535 -21.774 1.00 90.19 191 ASN A O 1
ATOM 1553 N N . GLU A 1 192 ? 18.313 -11.040 -20.648 1.00 87.69 192 GLU A N 1
ATOM 1554 C CA . GLU A 1 192 ? 17.527 -9.889 -21.112 1.00 87.69 192 GLU A CA 1
ATOM 1555 C C . GLU A 1 192 ? 18.081 -8.586 -20.528 1.00 87.69 192 GLU A C 1
ATOM 1557 O O . GLU A 1 192 ? 18.299 -7.630 -21.263 1.00 87.69 192 GLU A O 1
ATOM 1562 N N . LEU A 1 193 ? 18.430 -8.584 -19.233 1.00 88.94 193 LEU A N 1
ATOM 1563 C CA . LEU A 1 193 ? 19.065 -7.442 -18.554 1.00 88.94 193 LEU A CA 1
ATOM 1564 C C . LEU A 1 193 ? 20.388 -7.011 -19.204 1.00 88.94 193 LEU A C 1
ATOM 1566 O O . LEU A 1 193 ? 20.775 -5.851 -19.131 1.00 88.94 193 LEU A O 1
ATOM 1570 N N . ARG A 1 194 ? 21.126 -7.950 -19.808 1.00 90.06 194 ARG A N 1
ATOM 1571 C CA . ARG A 1 194 ? 22.379 -7.647 -20.516 1.00 90.06 194 ARG A CA 1
ATOM 1572 C C . ARG A 1 194 ? 22.171 -7.268 -21.975 1.00 90.06 194 ARG A C 1
ATOM 1574 O O . ARG A 1 194 ? 23.055 -6.641 -22.553 1.00 90.06 194 ARG A O 1
ATOM 1581 N N . ALA A 1 195 ? 21.077 -7.721 -22.577 1.00 89.06 195 ALA A N 1
ATOM 1582 C CA . ALA A 1 195 ? 20.785 -7.498 -23.984 1.00 89.06 195 ALA A CA 1
ATOM 1583 C C . ALA A 1 195 ? 20.118 -6.137 -24.217 1.00 89.06 195 ALA A C 1
ATOM 1585 O O . ALA A 1 195 ? 20.450 -5.467 -25.195 1.00 89.06 195 ALA A O 1
ATOM 1586 N N . ASP A 1 196 ? 19.214 -5.726 -23.325 1.00 85.19 196 ASP A N 1
ATOM 1587 C CA . ASP A 1 196 ? 18.440 -4.494 -23.446 1.00 85.19 196 ASP A CA 1
ATOM 1588 C C . ASP A 1 196 ? 18.756 -3.514 -22.307 1.00 85.19 196 ASP A C 1
ATOM 1590 O O . ASP A 1 196 ? 18.473 -3.775 -21.141 1.00 85.19 196 ASP A O 1
ATOM 1594 N N . ASN A 1 197 ? 19.296 -2.342 -22.655 1.00 82.06 197 ASN A N 1
ATOM 1595 C CA . ASN A 1 197 ? 19.594 -1.278 -21.691 1.00 82.06 197 ASN A CA 1
ATOM 1596 C C . ASN A 1 197 ? 18.331 -0.602 -21.131 1.00 82.06 197 ASN A C 1
ATOM 1598 O O . ASN A 1 197 ? 18.405 0.079 -20.107 1.00 82.06 197 ASN A O 1
ATOM 1602 N N . ASP A 1 198 ? 17.187 -0.737 -21.806 1.00 83.88 198 ASP A N 1
ATOM 1603 C CA . ASP A 1 198 ? 15.921 -0.174 -21.340 1.00 83.88 198 ASP A CA 1
ATOM 1604 C C . ASP A 1 198 ? 15.258 -1.048 -20.270 1.00 83.88 198 ASP A C 1
ATOM 1606 O O . ASP A 1 198 ? 14.433 -0.557 -19.491 1.00 83.88 198 ASP A O 1
ATOM 1610 N N . TYR A 1 199 ? 15.652 -2.318 -20.183 1.00 88.19 199 TYR A N 1
ATOM 1611 C CA . TYR A 1 199 ? 15.233 -3.236 -19.141 1.00 88.19 199 TYR A CA 1
ATOM 1612 C C . TYR A 1 199 ? 16.246 -3.217 -17.995 1.00 88.19 199 TYR A C 1
ATOM 1614 O O . TYR A 1 199 ? 17.334 -3.773 -18.079 1.00 88.19 199 TYR A O 1
ATOM 1622 N N . THR A 1 200 ? 15.885 -2.541 -16.905 1.00 91.06 200 THR A N 1
ATOM 1623 C CA . THR A 1 200 ? 16.804 -2.291 -15.785 1.00 91.06 200 THR A CA 1
ATOM 1624 C C . THR A 1 200 ? 16.436 -3.098 -14.548 1.00 91.06 200 THR A C 1
ATOM 1626 O O . THR A 1 200 ? 15.268 -3.405 -14.295 1.00 91.06 200 THR A O 1
ATOM 1629 N N . GLU A 1 201 ? 17.425 -3.361 -13.697 1.00 92.56 201 GLU A N 1
ATOM 1630 C CA . GLU A 1 201 ? 17.230 -4.041 -12.415 1.00 92.56 201 GLU A CA 1
ATOM 1631 C C . GLU A 1 201 ? 16.281 -3.252 -11.503 1.00 92.56 201 GLU A C 1
ATOM 1633 O O . GLU A 1 201 ? 15.535 -3.833 -10.716 1.00 92.56 201 GLU A O 1
ATOM 1638 N N . PHE A 1 202 ? 16.252 -1.922 -11.638 1.00 92.31 202 PHE A N 1
ATOM 1639 C CA . PHE A 1 202 ? 15.313 -1.069 -10.914 1.00 92.31 202 PHE A CA 1
ATOM 1640 C C . PHE A 1 202 ? 13.849 -1.388 -11.252 1.00 92.31 202 PHE A C 1
ATOM 1642 O O . PHE A 1 202 ? 13.007 -1.397 -10.353 1.00 92.31 202 PHE A O 1
ATOM 1649 N N . MET A 1 203 ? 13.534 -1.691 -12.517 1.00 92.50 203 MET A N 1
ATOM 1650 C CA . MET A 1 203 ? 12.177 -2.088 -12.907 1.00 92.50 203 MET A CA 1
ATOM 1651 C C . MET A 1 203 ? 11.777 -3.414 -12.255 1.00 92.50 203 MET A C 1
ATOM 1653 O O . MET A 1 203 ? 10.667 -3.527 -11.738 1.00 92.50 203 MET A O 1
ATOM 1657 N N . ILE A 1 204 ? 12.697 -4.384 -12.202 1.00 94.19 204 ILE A N 1
ATOM 1658 C CA . ILE A 1 204 ? 12.474 -5.659 -11.506 1.00 94.19 204 ILE A CA 1
ATOM 1659 C C . ILE A 1 204 ? 12.258 -5.421 -10.006 1.00 94.19 204 ILE A C 1
ATOM 1661 O O . ILE A 1 204 ? 11.323 -5.966 -9.422 1.00 94.19 204 ILE A O 1
ATOM 1665 N N . LEU A 1 205 ? 13.083 -4.580 -9.375 1.00 94.44 205 LEU A N 1
ATOM 1666 C CA . LEU A 1 205 ? 12.941 -4.238 -7.958 1.00 94.44 205 LEU A CA 1
ATOM 1667 C C . LEU A 1 205 ? 11.568 -3.615 -7.665 1.00 94.44 205 LEU A C 1
ATOM 1669 O O . LEU A 1 205 ? 10.908 -3.995 -6.696 1.00 94.44 205 LEU A O 1
ATOM 1673 N N . PHE A 1 206 ? 11.127 -2.684 -8.514 1.00 94.06 206 PHE A N 1
ATOM 1674 C CA . PHE A 1 206 ? 9.820 -2.043 -8.395 1.00 94.06 206 PHE A CA 1
ATOM 1675 C C . PHE A 1 206 ? 8.677 -3.063 -8.500 1.00 94.06 206 PHE A C 1
ATOM 1677 O O . PHE A 1 206 ? 7.770 -3.047 -7.666 1.00 94.06 206 PHE A O 1
ATOM 1684 N N . GLU A 1 207 ? 8.742 -3.985 -9.465 1.00 93.88 207 GLU A N 1
ATOM 1685 C CA . GLU A 1 207 ? 7.763 -5.069 -9.625 1.00 93.88 207 GLU A CA 1
ATOM 1686 C C . GLU A 1 207 ? 7.693 -5.971 -8.390 1.00 93.88 207 GLU A C 1
ATOM 1688 O O . GLU A 1 207 ? 6.607 -6.208 -7.860 1.00 93.88 207 GLU A O 1
ATOM 1693 N N . VAL A 1 208 ? 8.837 -6.435 -7.876 1.00 94.69 208 VAL A N 1
ATOM 1694 C CA . VAL A 1 208 ? 8.883 -7.328 -6.704 1.00 94.69 208 VAL A CA 1
ATOM 1695 C C . VAL A 1 208 ? 8.281 -6.649 -5.475 1.00 94.69 208 VAL A C 1
ATOM 1697 O O . VAL A 1 208 ? 7.470 -7.250 -4.765 1.00 94.69 208 VAL A O 1
ATOM 1700 N N . ILE A 1 209 ? 8.628 -5.384 -5.225 1.00 93.38 209 ILE A N 1
ATOM 1701 C CA . ILE A 1 209 ? 8.117 -4.656 -4.058 1.00 93.38 209 ILE A CA 1
ATOM 1702 C C . ILE A 1 209 ? 6.627 -4.345 -4.218 1.00 93.38 209 ILE A C 1
ATOM 1704 O O . ILE A 1 209 ? 5.865 -4.508 -3.263 1.00 93.38 209 ILE A O 1
ATOM 1708 N N . SER A 1 210 ? 6.184 -3.977 -5.420 1.00 93.69 210 SER A N 1
ATOM 1709 C CA . SER A 1 210 ? 4.765 -3.789 -5.734 1.00 93.69 210 SER A CA 1
ATOM 1710 C C . SER A 1 210 ? 3.961 -5.084 -5.549 1.00 93.69 210 SER A C 1
ATOM 1712 O O . SER A 1 210 ? 2.886 -5.062 -4.939 1.00 93.69 210 SER A O 1
ATOM 1714 N N . ALA A 1 211 ? 4.495 -6.227 -5.988 1.00 93.38 211 ALA A N 1
ATOM 1715 C CA . ALA A 1 211 ? 3.872 -7.541 -5.846 1.00 93.38 211 ALA A CA 1
ATOM 1716 C C . ALA A 1 211 ? 3.765 -7.982 -4.380 1.00 93.38 211 ALA A C 1
ATOM 1718 O O . ALA A 1 211 ? 2.696 -8.406 -3.943 1.00 93.38 211 ALA A O 1
ATOM 1719 N N . TYR A 1 212 ? 4.823 -7.815 -3.586 1.00 91.56 212 TYR A N 1
ATOM 1720 C CA . TYR A 1 212 ? 4.808 -8.122 -2.148 1.00 91.56 212 TYR A CA 1
ATOM 1721 C C . TYR A 1 212 ? 3.920 -7.148 -1.359 1.00 91.56 212 TYR A C 1
ATOM 1723 O O . TYR A 1 212 ? 3.225 -7.494 -0.401 1.00 91.56 212 TYR A O 1
ATOM 1731 N N . GLY A 1 213 ? 3.928 -5.884 -1.780 1.00 88.50 213 GLY A N 1
ATOM 1732 C CA . GLY A 1 213 ? 2.999 -4.854 -1.347 1.00 88.50 213 GLY A CA 1
ATOM 1733 C C . GLY A 1 213 ? 1.548 -5.205 -1.667 1.00 88.50 213 GLY A C 1
ATOM 1734 O O . GLY A 1 213 ? 0.646 -4.658 -1.040 1.00 88.50 213 GLY A O 1
ATOM 1735 N N . THR A 1 214 ? 1.313 -6.123 -2.612 1.00 90.62 214 THR A N 1
ATOM 1736 C CA . THR A 1 214 ? 0.015 -6.369 -3.255 1.00 90.62 214 THR A CA 1
ATOM 1737 C C . THR A 1 214 ? -0.614 -5.066 -3.755 1.00 90.62 214 THR A C 1
ATOM 1739 O O . THR A 1 214 ? -1.814 -4.841 -3.625 1.00 90.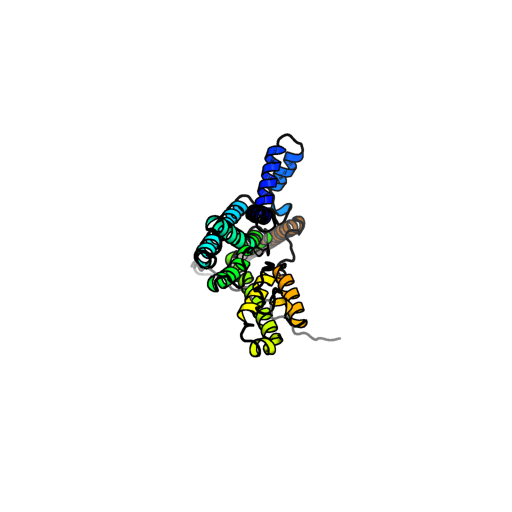62 214 THR A O 1
ATOM 1742 N N . VAL A 1 215 ? 0.231 -4.168 -4.275 1.00 91.50 215 VAL A N 1
ATOM 1743 C CA . VAL A 1 215 ? -0.182 -2.857 -4.782 1.00 91.50 215 VAL A CA 1
ATOM 1744 C C . VAL A 1 215 ? -0.639 -2.958 -6.219 1.00 91.50 215 VAL A C 1
ATOM 1746 O O . VAL A 1 215 ? -1.697 -2.433 -6.534 1.00 91.50 215 VAL A O 1
ATOM 1749 N N . GLY A 1 216 ? 0.112 -3.667 -7.063 1.00 89.38 216 GLY A N 1
ATOM 1750 C CA . GLY A 1 216 ? -0.243 -3.848 -8.472 1.00 89.38 216 GLY A CA 1
ATOM 1751 C C . GLY A 1 216 ? 0.139 -2.662 -9.357 1.00 89.38 216 GLY A C 1
ATOM 1752 O O . GLY A 1 216 ? -0.415 -2.499 -10.438 1.00 89.38 216 GLY A O 1
ATOM 1753 N N . TYR A 1 217 ? 1.074 -1.823 -8.911 1.00 92.12 217 TYR A N 1
ATOM 1754 C CA . TYR A 1 217 ? 1.724 -0.854 -9.789 1.00 92.12 217 TYR A CA 1
ATOM 1755 C C . TYR A 1 217 ? 2.808 -1.531 -10.606 1.00 92.12 217 TYR A C 1
ATOM 1757 O O . TYR A 1 217 ? 3.497 -2.424 -10.115 1.00 92.12 217 TYR A O 1
ATOM 1765 N N . SER A 1 218 ? 2.975 -1.052 -11.828 1.00 91.94 218 SER A N 1
ATOM 1766 C CA . SER A 1 218 ? 3.961 -1.555 -12.763 1.00 91.94 218 SER A CA 1
ATOM 1767 C C . SER A 1 218 ? 4.496 -0.407 -13.602 1.00 91.94 218 SER A C 1
ATOM 1769 O O . SER A 1 218 ? 3.744 0.488 -13.997 1.00 91.94 218 SER A O 1
ATOM 1771 N N . ILE A 1 219 ? 5.798 -0.438 -13.864 1.00 90.44 219 ILE A N 1
ATOM 1772 C CA . ILE A 1 219 ? 6.416 0.456 -14.837 1.00 90.44 219 ILE A CA 1
ATOM 1773 C C . ILE A 1 219 ? 6.120 -0.125 -16.230 1.00 90.44 219 ILE A C 1
ATOM 1775 O O . ILE A 1 219 ? 6.285 -1.331 -16.425 1.00 90.44 219 ILE A O 1
ATOM 1779 N N . PRO A 1 220 ? 5.651 0.682 -17.197 1.00 88.19 220 PRO A N 1
ATOM 1780 C CA . PRO A 1 220 ? 5.405 0.197 -18.547 1.00 88.19 220 PRO A CA 1
ATOM 1781 C C . PRO A 1 220 ? 6.723 -0.074 -19.277 1.00 88.19 220 PRO A C 1
ATOM 1783 O O . PRO A 1 220 ? 7.697 0.668 -19.130 1.00 88.19 220 PRO A O 1
ATOM 1786 N N . MET A 1 221 ? 6.736 -1.110 -20.113 1.00 84.62 221 MET A N 1
ATOM 1787 C CA . MET A 1 221 ? 7.819 -1.313 -21.075 1.00 84.62 221 MET A CA 1
ATOM 1788 C C . MET A 1 221 ? 7.767 -0.236 -22.169 1.00 84.62 221 MET A C 1
ATOM 1790 O O . MET A 1 221 ? 6.698 0.230 -22.556 1.00 84.62 221 MET A O 1
ATOM 1794 N N . LYS A 1 222 ? 8.920 0.155 -22.721 1.00 77.81 222 LYS A N 1
ATOM 1795 C CA . LYS A 1 222 ? 8.953 1.122 -23.836 1.00 77.81 222 LYS A CA 1
ATOM 1796 C C . LYS A 1 222 ? 8.374 0.551 -25.134 1.00 77.81 222 LYS A C 1
ATOM 1798 O O . LYS A 1 222 ? 7.793 1.291 -25.922 1.00 77.81 222 LYS A O 1
ATOM 1803 N N . ASN A 1 223 ? 8.491 -0.764 -25.324 1.00 74.25 223 ASN A N 1
ATOM 1804 C CA . ASN A 1 223 ? 8.092 -1.458 -26.551 1.00 74.25 223 ASN A CA 1
ATOM 1805 C C . ASN A 1 223 ? 6.597 -1.836 -26.588 1.00 74.25 223 ASN A C 1
ATOM 1807 O O . ASN A 1 223 ? 6.138 -2.442 -27.554 1.00 74.25 223 ASN A O 1
ATOM 1811 N N . GLY A 1 224 ? 5.816 -1.475 -25.565 1.00 66.50 224 GLY A N 1
ATOM 1812 C CA . GLY A 1 224 ? 4.372 -1.690 -25.554 1.00 66.50 224 GLY A CA 1
ATOM 1813 C C . GLY A 1 224 ? 3.712 -1.286 -24.239 1.00 66.50 224 GLY A C 1
ATOM 1814 O O . GLY A 1 224 ? 4.351 -1.216 -23.198 1.00 66.50 224 GLY A O 1
ATOM 1815 N N . ALA A 1 225 ? 2.398 -1.055 -24.271 1.00 75.06 225 ALA A N 1
ATOM 1816 C CA . ALA A 1 225 ? 1.607 -0.673 -23.097 1.00 75.06 225 ALA A CA 1
ATOM 1817 C C . ALA A 1 225 ? 1.292 -1.874 -22.179 1.00 75.06 225 ALA A C 1
ATOM 1819 O O . ALA A 1 225 ? 0.141 -2.103 -21.808 1.00 75.06 225 ALA A O 1
ATOM 1820 N N . TYR A 1 226 ? 2.309 -2.670 -21.847 1.00 82.44 226 TYR A N 1
ATOM 1821 C CA . TYR A 1 226 ? 2.208 -3.806 -20.939 1.00 82.44 226 TYR A CA 1
ATOM 1822 C C . TYR A 1 226 ? 3.211 -3.682 -19.786 1.00 82.44 226 TYR A C 1
ATOM 1824 O O . TYR A 1 226 ? 4.219 -2.979 -19.869 1.00 82.44 226 TYR A O 1
ATOM 1832 N N . SER A 1 227 ? 2.884 -4.356 -18.683 1.00 86.62 227 SER A N 1
ATOM 1833 C CA . SER A 1 227 ? 3.696 -4.402 -17.466 1.00 86.62 227 SER A CA 1
ATOM 1834 C C . SER A 1 227 ? 5.050 -5.057 -17.723 1.00 86.62 227 SER A C 1
ATOM 1836 O O . SER A 1 227 ? 5.115 -6.058 -18.435 1.00 86.62 227 SER A O 1
ATOM 1838 N N . VAL A 1 228 ? 6.108 -4.574 -17.068 1.00 88.38 228 VAL A N 1
ATOM 1839 C CA . VAL A 1 228 ? 7.419 -5.249 -17.047 1.00 88.38 228 VAL A CA 1
ATOM 1840 C C . VAL A 1 228 ? 7.283 -6.740 -16.702 1.00 88.38 228 VAL A C 1
ATOM 1842 O O . VAL A 1 228 ? 7.886 -7.587 -17.361 1.00 88.38 228 VAL A O 1
ATOM 1845 N N . SER A 1 229 ? 6.408 -7.081 -15.751 1.00 87.69 229 SER A N 1
ATOM 1846 C CA . SER A 1 229 ? 6.168 -8.469 -15.339 1.00 87.69 229 SER A CA 1
ATOM 1847 C C . SER A 1 229 ? 5.579 -9.373 -16.434 1.00 87.69 229 SER A C 1
ATOM 1849 O O . SER A 1 229 ? 5.691 -10.596 -16.348 1.00 87.69 229 SER A O 1
ATOM 1851 N N . ALA A 1 230 ? 4.983 -8.807 -17.489 1.00 88.31 230 ALA A N 1
ATOM 1852 C CA . ALA A 1 230 ? 4.473 -9.589 -18.613 1.00 88.31 230 ALA A CA 1
ATOM 1853 C C . ALA A 1 230 ? 5.598 -10.097 -19.530 1.00 88.31 230 ALA A C 1
ATOM 1855 O O . ALA A 1 230 ? 5.436 -11.156 -20.137 1.00 88.31 230 ALA A O 1
ATOM 1856 N N . ASN A 1 231 ? 6.735 -9.390 -19.586 1.00 88.50 231 ASN A N 1
ATOM 1857 C CA . ASN A 1 231 ? 7.909 -9.811 -20.356 1.00 88.50 231 ASN A CA 1
ATOM 1858 C C . ASN A 1 231 ? 8.731 -10.903 -19.657 1.00 88.50 231 ASN A C 1
ATOM 1860 O O . ASN A 1 231 ? 9.620 -11.492 -20.261 1.00 88.50 231 ASN A O 1
ATOM 1864 N N . PHE A 1 232 ? 8.459 -11.163 -18.378 1.00 91.12 232 PHE A N 1
ATOM 1865 C CA . PHE A 1 232 ? 9.216 -12.135 -17.601 1.00 91.12 232 PHE A CA 1
ATOM 1866 C C . PHE A 1 232 ? 9.100 -13.549 -18.178 1.00 91.12 232 PHE A C 1
ATOM 1868 O O . PHE A 1 232 ? 8.053 -13.967 -18.689 1.00 91.12 232 PHE A O 1
ATOM 1875 N N . LYS A 1 233 ? 10.162 -14.333 -18.001 1.00 92.75 233 LYS A N 1
ATOM 1876 C CA . LYS A 1 233 ? 10.152 -15.777 -18.229 1.00 92.75 233 LYS A CA 1
ATOM 1877 C C . LYS A 1 233 ? 9.119 -16.444 -17.331 1.00 92.75 233 LYS A C 1
ATOM 1879 O O . LYS A 1 233 ? 8.819 -15.983 -16.228 1.00 92.75 233 LYS A O 1
ATOM 1884 N N . ASP A 1 234 ? 8.613 -17.591 -17.765 1.00 95.19 234 ASP A N 1
ATOM 1885 C CA . ASP A 1 234 ? 7.530 -18.275 -17.052 1.00 95.19 234 ASP A CA 1
ATOM 1886 C C . ASP A 1 234 ? 7.920 -18.681 -15.623 1.00 95.19 234 ASP A C 1
ATOM 1888 O O . ASP A 1 234 ? 7.106 -18.572 -14.707 1.00 95.19 234 ASP A O 1
ATOM 1892 N N . ILE A 1 235 ? 9.192 -19.029 -15.393 1.00 94.06 235 ILE A N 1
ATOM 1893 C CA . ILE A 1 235 ? 9.713 -19.294 -14.045 1.00 94.06 235 ILE A CA 1
ATOM 1894 C C . ILE A 1 235 ? 9.669 -18.048 -13.142 1.00 94.06 235 ILE A C 1
ATOM 1896 O O . ILE A 1 235 ? 9.291 -18.134 -11.974 1.00 94.06 235 ILE A O 1
ATOM 1900 N N . CYS A 1 236 ? 9.975 -16.869 -13.685 1.00 94.69 236 CYS A N 1
ATOM 1901 C CA . CYS A 1 236 ? 9.939 -15.600 -12.959 1.00 94.69 236 CYS A CA 1
ATOM 1902 C C . CYS A 1 236 ? 8.506 -15.195 -12.609 1.00 94.69 236 CYS A C 1
ATOM 1904 O O . CYS A 1 236 ? 8.265 -14.676 -11.521 1.00 94.69 236 CYS A O 1
ATOM 1906 N N . LYS A 1 237 ? 7.532 -15.496 -13.476 1.00 95.00 237 LYS A N 1
ATOM 1907 C CA . LYS A 1 237 ? 6.106 -15.298 -13.170 1.00 95.00 237 LYS A CA 1
ATOM 1908 C C . LYS A 1 237 ? 5.664 -16.151 -11.979 1.00 95.00 237 LYS A C 1
ATOM 1910 O O . LYS A 1 237 ? 4.939 -15.656 -11.120 1.00 95.00 237 LYS A O 1
ATOM 1915 N N . VAL A 1 238 ? 6.151 -17.392 -11.869 1.00 95.25 238 VAL A N 1
ATOM 1916 C CA . VAL A 1 238 ? 5.897 -18.239 -10.688 1.00 95.25 238 VAL A CA 1
ATOM 1917 C C . VAL A 1 238 ? 6.493 -17.608 -9.429 1.00 95.25 238 VAL A C 1
ATOM 1919 O O . VAL A 1 238 ? 5.797 -17.509 -8.417 1.00 95.25 238 VAL A O 1
ATOM 1922 N N . PHE A 1 239 ? 7.732 -17.107 -9.486 1.00 95.06 239 PHE A N 1
ATOM 1923 C CA . PHE A 1 239 ? 8.316 -16.371 -8.361 1.00 95.06 239 PHE A CA 1
ATOM 1924 C C . PHE A 1 239 ? 7.494 -15.134 -7.988 1.00 95.06 239 PHE A C 1
ATOM 1926 O O . PHE A 1 239 ? 7.240 -14.922 -6.806 1.00 95.06 239 PHE A O 1
ATOM 1933 N N . MET A 1 240 ? 6.991 -14.374 -8.963 1.00 94.81 240 MET A N 1
ATOM 1934 C CA . MET A 1 240 ? 6.093 -13.242 -8.710 1.00 94.81 240 MET A CA 1
ATOM 1935 C C . MET A 1 240 ? 4.793 -13.671 -8.013 1.00 94.81 240 MET A C 1
ATOM 1937 O O . MET A 1 240 ? 4.368 -13.020 -7.057 1.00 94.81 240 MET A O 1
ATOM 1941 N N . CYS A 1 241 ? 4.188 -14.795 -8.408 1.00 93.75 241 CYS A N 1
ATOM 1942 C CA . CYS A 1 241 ? 3.032 -15.353 -7.700 1.00 93.75 241 CYS A CA 1
ATOM 1943 C C . CYS A 1 241 ? 3.372 -15.725 -6.248 1.00 93.75 241 CYS A C 1
ATOM 1945 O O . CYS A 1 241 ? 2.595 -15.422 -5.338 1.00 93.75 241 CYS A O 1
ATOM 1947 N N . CYS A 1 242 ? 4.539 -16.333 -6.004 1.00 92.81 242 CYS A N 1
ATOM 1948 C CA . CYS A 1 242 ? 5.014 -16.604 -4.647 1.00 92.81 242 CYS A CA 1
ATOM 1949 C C . CYS A 1 242 ? 5.173 -15.304 -3.848 1.00 92.81 242 CYS A C 1
ATOM 1951 O O . CYS A 1 242 ? 4.651 -15.215 -2.739 1.00 92.81 242 CYS A O 1
ATOM 1953 N N . VAL A 1 243 ? 5.811 -14.277 -4.414 1.00 93.81 243 VAL A N 1
ATOM 1954 C CA . VAL A 1 243 ? 5.987 -12.960 -3.778 1.00 93.81 243 VAL A CA 1
ATOM 1955 C C . VAL A 1 243 ? 4.644 -12.363 -3.350 1.00 93.81 243 VAL A C 1
ATOM 1957 O O . VAL A 1 243 ? 4.513 -11.923 -2.208 1.00 93.81 243 VAL A O 1
ATOM 1960 N N . MET A 1 244 ? 3.625 -12.401 -4.216 1.00 92.69 244 MET A N 1
ATOM 1961 C CA . MET A 1 244 ? 2.274 -11.928 -3.877 1.00 92.69 244 MET A CA 1
ATOM 1962 C C . MET A 1 244 ? 1.655 -12.729 -2.723 1.00 92.69 244 MET A C 1
ATOM 1964 O O . MET A 1 244 ? 1.023 -12.159 -1.830 1.00 92.69 244 MET A O 1
ATOM 1968 N N . MET A 1 245 ? 1.858 -14.050 -2.705 1.00 89.81 245 MET A N 1
ATOM 1969 C CA . MET A 1 245 ? 1.384 -14.915 -1.623 1.00 89.81 245 MET A CA 1
ATOM 1970 C C . MET A 1 245 ? 2.072 -14.596 -0.293 1.00 89.81 245 MET A C 1
ATOM 1972 O O . MET A 1 245 ? 1.376 -14.418 0.709 1.00 89.81 245 MET A O 1
ATOM 1976 N N . PHE A 1 246 ? 3.401 -14.460 -0.274 1.00 87.50 246 PHE A N 1
ATOM 1977 C CA . PHE A 1 246 ? 4.157 -14.064 0.921 1.00 87.50 246 PHE A CA 1
ATOM 1978 C C . PHE A 1 246 ? 3.747 -12.668 1.406 1.00 87.50 246 PHE A C 1
ATOM 1980 O O . PHE A 1 246 ? 3.471 -12.476 2.591 1.00 87.50 246 PHE A O 1
ATOM 1987 N N . GLY A 1 247 ? 3.593 -11.726 0.475 1.00 86.62 247 GLY A N 1
ATOM 1988 C CA . GLY A 1 247 ? 3.149 -10.362 0.741 1.00 86.62 247 GLY A CA 1
ATOM 1989 C C . GLY A 1 247 ? 1.755 -10.264 1.364 1.00 86.62 247 GLY A C 1
ATOM 1990 O O . GLY A 1 247 ? 1.513 -9.402 2.212 1.00 86.62 247 GLY A O 1
ATOM 1991 N N . LYS A 1 248 ? 0.839 -11.174 1.010 1.00 84.81 248 LYS A N 1
ATOM 1992 C CA . LYS A 1 248 ? -0.502 -11.258 1.615 1.00 84.81 248 LYS A CA 1
ATOM 1993 C C . LYS A 1 248 ? -0.503 -11.976 2.970 1.00 84.81 248 LYS A C 1
ATOM 1995 O O . LYS A 1 248 ? -1.323 -11.661 3.832 1.00 84.81 248 LYS A O 1
ATOM 2000 N N . HIS A 1 249 ? 0.435 -12.896 3.188 1.00 80.81 249 HIS A N 1
ATOM 2001 C CA . HIS A 1 249 ? 0.561 -13.708 4.404 1.00 80.81 249 HIS A CA 1
ATOM 2002 C C . HIS A 1 249 ? 1.665 -13.217 5.354 1.00 80.81 249 HIS A C 1
ATOM 2004 O O . HIS A 1 249 ? 2.271 -14.012 6.070 1.00 80.81 249 HIS A O 1
ATOM 2010 N N . ARG A 1 250 ? 1.930 -11.908 5.413 1.00 75.69 250 ARG A N 1
ATOM 2011 C CA . ARG A 1 250 ? 2.977 -11.345 6.285 1.00 75.69 250 ARG A CA 1
ATOM 2012 C C . ARG A 1 250 ? 2.871 -11.852 7.724 1.00 75.69 250 ARG A C 1
ATOM 2014 O O . ARG A 1 250 ? 1.819 -11.747 8.364 1.00 75.69 250 ARG A O 1
ATOM 2021 N N . GLY A 1 251 ? 3.981 -12.382 8.237 1.00 62.38 251 GLY A N 1
ATOM 2022 C CA . GLY A 1 251 ? 4.066 -12.935 9.589 1.00 62.38 251 GLY A CA 1
ATOM 2023 C C . GLY A 1 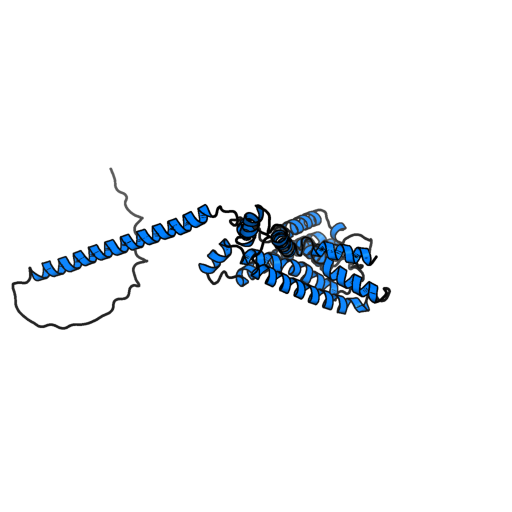251 ? 3.462 -14.335 9.761 1.00 62.38 251 GLY A C 1
ATOM 2024 O O . GLY A 1 251 ? 3.196 -14.720 10.898 1.00 62.38 251 GLY A O 1
ATOM 2025 N N . PHE A 1 252 ? 3.255 -15.103 8.679 1.00 50.03 252 PHE A N 1
ATOM 2026 C CA . PHE A 1 252 ? 2.793 -16.502 8.732 1.00 50.03 252 PHE A CA 1
ATOM 2027 C C . PHE A 1 252 ? 3.592 -17.433 9.676 1.00 50.03 252 PHE A C 1
ATOM 2029 O O . PHE A 1 252 ? 2.956 -18.297 10.277 1.00 50.03 252 PHE A O 1
ATOM 2036 N N . PRO A 1 253 ? 4.912 -17.256 9.922 1.00 46.94 253 PRO A N 1
ATOM 2037 C CA . PRO A 1 253 ? 5.640 -18.114 10.865 1.00 46.94 253 PRO A CA 1
ATOM 2038 C C . PRO A 1 253 ? 5.182 -17.981 12.330 1.00 46.94 253 PRO A C 1
ATOM 2040 O O . PRO A 1 253 ? 5.337 -18.913 13.109 1.00 46.94 253 PRO A O 1
ATOM 2043 N N . GLU A 1 254 ? 4.594 -16.843 12.715 1.00 51.38 254 GLU A N 1
ATOM 2044 C CA . GLU A 1 254 ? 4.148 -16.561 14.094 1.00 51.38 254 GLU A CA 1
ATOM 2045 C C . GLU A 1 254 ? 2.617 -16.662 14.258 1.00 51.38 254 GLU A C 1
ATOM 2047 O O . GLU A 1 254 ? 2.093 -16.503 15.360 1.00 51.38 254 GLU A O 1
ATOM 2052 N N . ARG A 1 255 ? 1.882 -16.908 13.162 1.00 48.91 255 ARG A N 1
ATOM 2053 C CA . ARG A 1 255 ? 0.411 -16.855 13.076 1.00 48.91 255 ARG A CA 1
ATOM 2054 C C . ARG A 1 255 ? -0.273 -18.222 13.124 1.00 48.91 255 ARG A C 1
ATOM 2056 O O . ARG A 1 255 ? -1.344 -18.395 12.545 1.00 48.91 255 ARG A O 1
ATOM 2063 N N . VAL A 1 256 ? 0.239 -19.170 13.908 1.00 48.28 256 VAL A N 1
ATOM 2064 C CA . VAL A 1 256 ? -0.702 -20.123 14.520 1.00 48.28 256 VAL A CA 1
ATOM 2065 C C . VAL A 1 256 ? -1.524 -19.299 15.509 1.00 48.28 256 VAL A C 1
ATOM 2067 O O . VAL A 1 256 ? -1.122 -19.084 16.649 1.00 48.28 256 VAL A O 1
ATOM 2070 N N . ASP A 1 257 ? -2.604 -18.710 14.999 1.00 48.59 257 ASP A N 1
ATOM 2071 C CA . ASP A 1 257 ? -3.399 -17.659 15.617 1.00 48.59 257 ASP A CA 1
ATOM 2072 C C . ASP A 1 257 ? -4.102 -18.211 16.868 1.00 48.59 257 ASP A C 1
ATOM 2074 O O . ASP A 1 257 ? -5.272 -18.585 16.862 1.00 48.59 257 ASP A O 1
ATOM 2078 N N . ARG A 1 258 ? -3.373 -18.274 17.988 1.00 49.22 258 ARG A N 1
ATOM 2079 C CA . ARG A 1 258 ? -3.937 -18.589 19.306 1.00 49.22 258 ARG A CA 1
ATOM 2080 C C . ARG A 1 258 ? -4.824 -17.456 19.833 1.00 49.22 258 ARG A C 1
ATOM 2082 O O . ARG A 1 258 ? -5.371 -17.580 20.920 1.00 49.22 258 ARG A O 1
ATOM 2089 N N . GLY A 1 259 ? -5.052 -16.381 19.072 1.00 46.31 259 GLY A N 1
ATOM 2090 C CA . GLY A 1 259 ? -6.076 -15.379 19.393 1.00 46.31 259 GLY A CA 1
ATOM 2091 C C . GLY A 1 259 ? -7.493 -15.967 19.460 1.00 46.31 259 GLY A C 1
ATOM 2092 O O . GLY A 1 259 ? -8.347 -15.414 20.146 1.00 46.31 259 GLY A O 1
ATOM 2093 N N . PHE A 1 260 ? -7.707 -17.119 18.811 1.00 45.47 260 PHE A N 1
ATOM 2094 C CA . PHE A 1 260 ? -8.897 -17.963 18.946 1.00 45.47 260 PHE A CA 1
ATOM 2095 C C . PHE A 1 260 ? -8.626 -19.262 19.720 1.00 45.47 260 PHE A C 1
ATOM 2097 O O . PHE A 1 260 ? -9.411 -20.205 19.627 1.00 45.47 260 PHE A O 1
ATOM 2104 N N . THR A 1 261 ? -7.541 -19.345 20.506 1.00 45.50 261 THR A N 1
ATOM 2105 C CA . THR A 1 261 ? -7.557 -20.345 21.578 1.00 45.50 261 THR A CA 1
ATOM 2106 C C . THR A 1 261 ? -8.703 -19.954 22.497 1.00 45.50 261 THR A C 1
ATOM 2108 O O . THR A 1 261 ? -8.766 -18.794 22.920 1.00 45.50 261 THR A O 1
ATOM 2111 N N . PRO A 1 262 ? -9.669 -20.857 22.745 1.00 44.59 262 PRO A N 1
ATOM 2112 C CA . PRO A 1 262 ? -10.728 -20.566 23.688 1.00 44.59 262 PRO A CA 1
ATOM 2113 C C . PRO A 1 262 ? -10.045 -20.119 24.973 1.00 44.59 262 PRO A C 1
ATOM 2115 O O . PRO A 1 262 ? -9.174 -20.814 25.483 1.00 44.59 262 PRO A O 1
ATOM 2118 N N . TYR A 1 263 ? -10.410 -18.936 25.463 1.00 45.47 263 TYR A N 1
ATOM 2119 C CA . TYR A 1 263 ? -9.872 -18.338 26.688 1.00 45.47 263 TYR A CA 1
ATOM 2120 C C . TYR A 1 263 ? -9.883 -19.322 27.877 1.00 45.47 263 TYR A C 1
ATOM 2122 O O . TYR A 1 263 ? -9.074 -19.192 28.785 1.00 45.47 263 TYR A O 1
ATOM 2130 N N . GLN A 1 264 ? -10.733 -20.355 27.813 1.00 47.34 264 GLN A N 1
ATOM 2131 C CA . GLN A 1 264 ? -10.716 -21.520 28.696 1.00 47.34 264 GLN A CA 1
ATOM 2132 C C . GLN A 1 264 ? -9.348 -22.217 28.780 1.00 47.34 264 GLN A C 1
ATOM 2134 O O . GLN A 1 264 ? -8.956 -22.571 29.874 1.00 47.34 264 GLN A O 1
ATOM 2139 N N . LEU A 1 265 ? -8.583 -22.365 27.694 1.00 49.12 265 LEU A N 1
ATOM 2140 C CA . LEU A 1 265 ? -7.257 -23.002 27.727 1.00 49.12 265 LEU A CA 1
ATOM 2141 C C . LEU A 1 265 ? -6.157 -22.110 28.316 1.00 49.12 265 LEU A C 1
ATOM 2143 O O . LEU A 1 265 ? -5.165 -22.638 28.808 1.00 49.12 265 LEU A O 1
ATOM 2147 N N . VAL A 1 266 ? -6.308 -20.783 28.241 1.00 53.47 266 VAL A N 1
ATOM 2148 C CA . VAL A 1 266 ? -5.357 -19.836 28.849 1.00 53.47 266 VAL A CA 1
ATOM 2149 C C . VAL A 1 266 ? -5.643 -19.704 30.343 1.00 53.47 266 VAL A C 1
ATOM 2151 O O . VAL A 1 266 ? -4.720 -19.859 31.125 1.00 53.47 266 VAL A O 1
ATOM 2154 N N . LEU A 1 267 ? -6.916 -19.577 30.747 1.00 53.41 267 LEU A N 1
ATOM 2155 C CA . LEU A 1 267 ? -7.314 -19.687 32.157 1.00 53.41 267 LEU A CA 1
ATOM 2156 C C . LEU A 1 267 ? -6.911 -21.037 32.746 1.00 53.41 267 LEU A C 1
ATOM 2158 O O . LEU A 1 267 ? -6.271 -21.068 33.776 1.00 53.41 267 LEU A O 1
ATOM 2162 N N . SER A 1 268 ? -7.171 -22.156 32.064 1.00 51.38 268 SER A N 1
ATOM 2163 C CA . SER A 1 268 ? -6.724 -23.468 32.545 1.00 51.38 268 SER A CA 1
ATOM 2164 C C . SER A 1 268 ? -5.208 -23.637 32.570 1.00 51.38 268 SER A C 1
ATOM 2166 O O . SER A 1 268 ? -4.758 -24.619 33.137 1.00 51.38 268 SER A O 1
ATOM 2168 N N . ARG A 1 269 ? -4.415 -22.758 31.949 1.00 55.72 269 ARG A N 1
ATOM 2169 C CA . ARG A 1 269 ? -2.959 -22.753 32.130 1.00 55.72 269 ARG A CA 1
ATOM 2170 C C . ARG A 1 269 ? -2.558 -21.855 33.283 1.00 55.72 269 ARG A C 1
ATOM 2172 O O . ARG A 1 269 ? -1.859 -22.349 34.149 1.00 55.72 269 ARG A O 1
ATOM 2179 N N . ASP A 1 270 ? -3.064 -20.628 33.340 1.00 56.97 270 ASP A N 1
ATOM 2180 C CA . ASP A 1 270 ? -2.767 -19.689 34.425 1.00 56.97 270 ASP A CA 1
ATOM 2181 C C . ASP A 1 270 ? -3.278 -20.228 35.776 1.00 56.97 270 ASP A C 1
ATOM 2183 O O . ASP A 1 270 ? -2.562 -20.174 36.768 1.00 56.97 270 ASP A O 1
ATOM 2187 N N . ASP A 1 271 ? -4.474 -20.825 35.822 1.00 56.81 271 ASP A N 1
ATOM 2188 C CA . ASP A 1 271 ? -5.053 -21.472 37.009 1.00 56.81 271 ASP A CA 1
ATOM 2189 C C . ASP A 1 271 ? -4.268 -22.736 37.401 1.00 56.81 271 ASP A C 1
ATOM 2191 O O . ASP A 1 271 ? -4.141 -23.042 38.585 1.00 56.81 271 ASP A O 1
ATOM 2195 N N . LEU A 1 272 ? -3.723 -23.473 36.424 1.00 55.00 272 LEU A N 1
ATOM 2196 C CA . LEU A 1 272 ? -2.939 -24.688 36.666 1.00 55.00 272 LEU A CA 1
ATOM 2197 C C . LEU A 1 272 ? -1.503 -24.356 37.087 1.00 55.00 272 LEU A C 1
ATOM 2199 O O . LEU A 1 272 ? -1.004 -24.981 38.010 1.00 55.00 272 LEU A O 1
ATOM 2203 N N . GLU A 1 273 ? -0.865 -23.346 36.492 1.00 56.66 273 GLU A N 1
ATOM 2204 C CA . GLU A 1 273 ? 0.423 -22.797 36.937 1.00 56.66 273 GLU A CA 1
ATOM 2205 C C . GLU A 1 273 ? 0.293 -22.156 38.318 1.00 56.66 273 GLU A C 1
ATOM 2207 O O . GLU A 1 273 ? 1.135 -22.406 39.173 1.00 56.66 273 GLU A O 1
ATOM 2212 N N . SER A 1 274 ? -0.792 -21.423 38.591 1.00 59.03 274 SER A N 1
ATOM 2213 C CA . SER A 1 274 ? -1.065 -20.875 39.927 1.00 59.03 274 SER A CA 1
ATOM 2214 C C . SER A 1 274 ? -1.300 -21.979 40.960 1.00 59.03 274 SER A C 1
ATOM 2216 O O . SER A 1 274 ? -0.860 -21.854 42.099 1.00 59.03 274 SER A O 1
ATOM 2218 N N . ALA A 1 275 ? -1.986 -23.067 40.588 1.00 56.31 275 ALA A N 1
ATOM 2219 C CA . ALA A 1 275 ? -2.208 -24.211 41.471 1.00 56.31 275 ALA A CA 1
ATOM 2220 C C . ALA A 1 275 ? -0.932 -25.038 41.699 1.00 56.31 275 ALA A C 1
ATOM 2222 O O . ALA A 1 275 ? -0.720 -25.531 42.805 1.00 56.31 275 ALA A O 1
ATOM 2223 N N . VAL A 1 276 ? -0.078 -25.177 40.680 1.00 59.47 276 VAL A N 1
ATOM 2224 C CA . VAL A 1 276 ? 1.221 -25.857 40.782 1.00 59.47 276 VAL A CA 1
ATOM 2225 C C . VAL A 1 276 ? 2.205 -25.024 41.610 1.00 59.47 276 VAL A C 1
ATOM 2227 O O . VAL A 1 276 ? 2.771 -25.572 42.546 1.00 59.47 276 VAL A O 1
ATOM 2230 N N . ASP A 1 277 ? 2.326 -23.710 41.378 1.00 64.56 277 ASP A N 1
ATOM 2231 C CA . ASP A 1 277 ? 3.160 -22.802 42.195 1.00 64.56 277 ASP A CA 1
ATOM 2232 C C . ASP A 1 277 ? 2.651 -22.725 43.646 1.00 64.56 277 ASP A C 1
ATOM 2234 O O . ASP A 1 277 ? 3.436 -22.745 44.594 1.00 64.56 277 ASP A O 1
ATOM 2238 N N . TYR A 1 278 ? 1.329 -22.712 43.861 1.00 61.97 278 TYR A N 1
ATOM 2239 C CA . TYR A 1 278 ? 0.753 -22.785 45.207 1.00 61.97 278 TYR A CA 1
ATOM 2240 C C . TYR A 1 278 ? 1.107 -24.099 45.916 1.00 61.97 278 TYR A C 1
ATOM 2242 O O . TYR A 1 278 ? 1.515 -24.067 47.079 1.00 61.97 278 TYR A O 1
ATOM 2250 N N . ASN A 1 279 ? 0.991 -25.241 45.228 1.00 60.03 279 ASN A N 1
ATOM 2251 C CA . ASN A 1 279 ? 1.336 -26.548 45.790 1.00 60.03 279 ASN A CA 1
ATOM 2252 C C . ASN A 1 279 ? 2.841 -26.691 46.049 1.00 60.03 279 ASN A C 1
ATOM 2254 O O . ASN A 1 279 ? 3.207 -27.123 47.137 1.00 60.03 279 ASN A O 1
ATOM 2258 N N . GLU A 1 280 ? 3.709 -26.274 45.123 1.00 63.94 280 GLU A N 1
ATOM 2259 C CA . GLU A 1 280 ? 5.166 -26.321 45.312 1.00 63.94 280 GLU A CA 1
ATOM 2260 C C . GLU A 1 280 ? 5.615 -25.428 46.475 1.00 63.94 280 GLU A C 1
ATOM 2262 O O . GLU A 1 280 ? 6.429 -25.847 47.301 1.00 63.94 280 GLU A O 1
ATOM 2267 N N . ARG A 1 281 ? 5.043 -24.222 46.623 1.00 57.50 281 ARG A N 1
ATOM 2268 C CA . ARG A 1 281 ? 5.319 -23.369 47.791 1.00 57.50 281 ARG A CA 1
ATOM 2269 C C . ARG A 1 281 ? 4.813 -23.987 49.089 1.00 57.50 281 ARG A C 1
ATOM 2271 O O . ARG A 1 281 ? 5.500 -23.886 50.102 1.00 57.50 281 ARG A O 1
ATOM 2278 N N . HIS A 1 282 ? 3.642 -24.621 49.090 1.00 57.91 282 HIS A N 1
ATOM 2279 C CA . HIS A 1 282 ? 3.110 -25.277 50.286 1.00 57.91 282 HIS A CA 1
ATOM 2280 C C . HIS A 1 282 ? 3.903 -26.527 50.680 1.00 57.91 282 HIS A C 1
ATOM 2282 O O . HIS A 1 282 ? 4.134 -26.737 51.873 1.00 57.91 282 HIS A O 1
ATOM 2288 N N . GLU A 1 283 ? 4.371 -27.318 49.715 1.00 61.06 283 GLU A N 1
ATOM 2289 C CA . GLU A 1 283 ? 5.270 -28.446 49.970 1.00 61.06 283 GLU A CA 1
ATOM 2290 C C . GLU A 1 283 ? 6.632 -27.968 50.482 1.00 61.06 283 GLU A C 1
ATOM 2292 O O . GLU A 1 283 ? 7.119 -28.485 51.488 1.00 61.06 283 GLU A O 1
ATOM 2297 N N . ALA A 1 284 ? 7.216 -26.926 49.882 1.00 57.31 284 ALA A N 1
ATOM 2298 C CA . ALA A 1 284 ? 8.475 -26.347 50.346 1.00 57.31 284 ALA A CA 1
ATOM 2299 C C . ALA A 1 284 ? 8.365 -25.772 51.772 1.00 57.31 284 ALA A C 1
ATOM 2301 O O . ALA A 1 284 ? 9.240 -26.006 52.606 1.00 57.31 284 ALA A O 1
ATOM 2302 N N . VAL A 1 285 ? 7.271 -25.071 52.092 1.00 61.78 285 VAL A N 1
ATOM 2303 C CA . VAL A 1 285 ? 7.005 -24.553 53.446 1.00 61.78 285 VAL A CA 1
ATOM 2304 C C . VAL A 1 285 ? 6.752 -25.694 54.441 1.00 61.78 285 VAL A C 1
ATOM 2306 O O . VAL A 1 285 ? 7.220 -25.624 55.576 1.00 61.78 285 VAL A O 1
ATOM 2309 N N . GLY A 1 286 ? 6.079 -26.771 54.025 1.00 56.03 286 GLY A N 1
ATOM 2310 C CA . GLY A 1 286 ? 5.873 -27.965 54.849 1.00 56.03 286 GLY A CA 1
ATOM 2311 C C . GLY A 1 286 ? 7.171 -28.719 55.159 1.00 56.03 286 GLY A C 1
ATOM 2312 O O . GLY A 1 286 ? 7.377 -29.151 56.293 1.00 56.03 286 GLY A O 1
ATOM 2313 N N . LEU A 1 287 ? 8.079 -28.827 54.185 1.00 57.28 287 LEU A N 1
ATOM 2314 C CA . LEU A 1 287 ? 9.403 -29.428 54.367 1.00 57.28 287 LEU A CA 1
ATOM 2315 C C . LEU A 1 287 ? 10.308 -28.569 55.262 1.00 57.28 287 LEU A C 1
ATOM 2317 O O . LEU A 1 287 ? 11.047 -29.117 56.083 1.00 57.28 287 LEU A O 1
ATOM 2321 N N . LEU A 1 288 ? 10.216 -27.237 55.169 1.00 56.69 288 LEU A N 1
ATOM 2322 C CA . LEU A 1 288 ? 10.912 -26.302 56.063 1.00 56.69 288 LEU A CA 1
ATOM 2323 C C . LEU A 1 288 ? 10.379 -26.355 57.506 1.00 56.69 288 LEU A C 1
ATOM 2325 O O . LEU A 1 288 ? 11.165 -26.300 58.448 1.00 56.69 288 LEU A O 1
ATOM 2329 N N . ASP A 1 289 ? 9.069 -26.528 57.707 1.00 56.78 289 ASP A N 1
ATOM 2330 C CA . ASP A 1 289 ? 8.480 -26.706 59.045 1.00 56.78 289 ASP A CA 1
ATOM 2331 C C . ASP A 1 289 ? 8.871 -28.062 59.668 1.00 56.78 289 ASP A C 1
ATOM 2333 O O . ASP A 1 289 ? 9.157 -28.149 60.864 1.00 56.78 289 ASP A O 1
ATOM 2337 N N . GLN A 1 290 ? 8.968 -29.128 58.864 1.00 55.38 290 GLN A N 1
ATOM 2338 C CA . GLN A 1 290 ? 9.440 -30.438 59.333 1.00 55.38 290 GLN A CA 1
ATOM 2339 C C . GLN A 1 290 ? 10.939 -30.449 59.662 1.00 55.38 290 GLN A C 1
ATOM 2341 O O . GLN A 1 290 ? 11.328 -30.993 60.698 1.00 55.38 290 GLN A O 1
ATOM 2346 N N . THR A 1 291 ? 11.774 -29.818 58.832 1.00 54.84 291 THR A N 1
ATOM 2347 C CA . THR A 1 291 ? 13.216 -29.680 59.102 1.00 54.84 291 THR A CA 1
ATOM 2348 C C . THR A 1 291 ? 13.493 -28.726 60.263 1.00 54.84 291 THR A C 1
ATOM 2350 O O . THR A 1 291 ? 14.343 -29.029 61.096 1.00 54.84 291 THR A O 1
ATOM 2353 N N . GLY A 1 292 ? 12.715 -27.649 60.418 1.00 51.19 292 GLY A N 1
ATOM 2354 C CA . GLY A 1 292 ? 12.749 -26.783 61.599 1.00 51.19 292 GLY A CA 1
ATOM 2355 C C . GLY A 1 292 ? 12.364 -27.521 62.886 1.00 51.19 292 GLY A C 1
ATOM 2356 O O . GLY A 1 292 ? 13.053 -27.408 63.898 1.00 51.19 292 GLY A O 1
ATOM 2357 N N . LYS A 1 293 ? 11.321 -28.362 62.852 1.00 51.19 293 LYS A N 1
ATOM 2358 C CA . LYS A 1 293 ? 10.922 -29.205 63.996 1.00 51.19 293 LYS A CA 1
ATOM 2359 C C . LYS A 1 293 ? 11.928 -30.314 64.309 1.00 51.19 293 LYS A C 1
ATOM 2361 O O . LYS A 1 293 ? 12.084 -30.658 65.478 1.00 51.19 293 LYS A O 1
ATOM 2366 N N . GLN A 1 294 ? 12.622 -30.867 63.314 1.00 48.69 294 GLN A N 1
ATOM 2367 C CA . GLN A 1 294 ? 13.707 -31.829 63.542 1.00 48.69 294 GLN A CA 1
ATOM 2368 C C . GLN A 1 294 ? 14.981 -31.165 64.081 1.00 48.69 294 GLN A C 1
ATOM 2370 O O . GLN A 1 294 ? 15.616 -31.753 64.950 1.00 48.69 294 GLN A O 1
ATOM 2375 N N . ALA A 1 295 ? 15.312 -29.941 63.658 1.00 48.97 295 ALA A N 1
ATOM 2376 C CA . ALA A 1 295 ? 16.436 -29.179 64.205 1.00 48.97 295 ALA A CA 1
ATOM 2377 C C . ALA A 1 295 ? 16.204 -28.788 65.678 1.00 48.97 295 ALA A C 1
ATOM 2379 O O . ALA A 1 295 ? 17.075 -29.005 66.514 1.00 48.97 295 ALA A O 1
ATOM 2380 N N . ILE A 1 296 ? 14.993 -28.336 66.030 1.00 49.94 296 ILE A N 1
ATOM 2381 C CA . ILE A 1 296 ? 14.630 -28.010 67.424 1.00 49.94 296 ILE A CA 1
ATOM 2382 C C . ILE A 1 296 ? 14.612 -29.273 68.308 1.00 49.94 296 ILE A C 1
ATOM 2384 O O . ILE A 1 296 ? 15.005 -29.233 69.472 1.00 49.94 296 ILE A O 1
ATOM 2388 N N . ARG A 1 297 ? 14.201 -30.424 67.755 1.00 41.53 297 ARG A N 1
ATOM 2389 C CA . ARG A 1 297 ? 14.211 -31.712 68.470 1.00 41.53 297 ARG A CA 1
ATOM 2390 C C . ARG A 1 297 ? 15.612 -32.330 68.571 1.00 41.53 297 ARG A C 1
ATOM 2392 O O . ARG A 1 297 ? 15.836 -33.135 69.468 1.00 41.53 297 ARG A O 1
ATOM 2399 N N . GLY A 1 298 ? 16.537 -31.964 67.681 1.00 44.34 298 GLY A N 1
ATOM 2400 C CA . GLY A 1 298 ? 17.957 -32.316 67.762 1.00 44.34 298 GLY A CA 1
ATOM 2401 C C . GLY A 1 298 ? 18.668 -31.574 68.894 1.00 44.34 298 GLY A C 1
ATOM 2402 O O . GLY A 1 298 ? 19.331 -32.214 69.707 1.00 44.34 298 GLY A O 1
ATOM 2403 N N . ASP A 1 299 ? 18.421 -30.267 69.028 1.00 41.56 299 ASP A N 1
ATOM 2404 C CA . ASP A 1 299 ? 18.994 -29.445 70.106 1.00 41.56 299 ASP A CA 1
ATOM 2405 C C . ASP A 1 299 ? 18.465 -29.834 71.503 1.00 41.56 299 ASP A C 1
ATOM 2407 O O . ASP A 1 299 ? 19.214 -29.822 72.481 1.00 41.56 299 ASP A O 1
ATOM 2411 N N . GLU A 1 300 ? 17.201 -30.262 71.633 1.00 40.62 300 GLU A N 1
ATOM 2412 C CA . GLU A 1 300 ? 16.676 -30.777 72.914 1.00 40.62 300 GLU A CA 1
ATOM 2413 C C . GLU A 1 300 ? 17.246 -32.152 73.309 1.00 40.62 300 GLU A C 1
ATOM 2415 O O . GLU A 1 300 ? 17.275 -32.491 74.499 1.00 40.62 300 GLU A O 1
ATOM 2420 N N . VAL A 1 301 ? 17.701 -32.953 72.339 1.00 40.56 301 VAL A N 1
ATOM 2421 C CA . VAL A 1 301 ? 18.308 -34.266 72.602 1.00 40.56 301 VAL A CA 1
ATOM 2422 C C . VAL A 1 301 ? 19.793 -34.119 72.930 1.00 40.56 301 VAL A C 1
ATOM 2424 O O . VAL A 1 301 ? 20.256 -34.760 73.874 1.00 40.56 301 VAL A O 1
ATOM 2427 N N . GLU A 1 302 ? 20.517 -33.214 72.267 1.00 38.22 302 GLU A N 1
ATOM 2428 C CA . GLU A 1 302 ? 21.931 -32.960 72.576 1.00 38.22 302 GLU A CA 1
ATOM 2429 C C . GLU A 1 302 ? 22.115 -32.255 73.938 1.00 38.22 302 GLU A C 1
ATOM 2431 O O . GLU A 1 302 ? 23.099 -32.493 74.642 1.00 38.22 302 GLU A O 1
ATOM 2436 N N . MET A 1 303 ? 21.105 -31.511 74.413 1.00 36.00 303 MET A N 1
ATOM 2437 C CA . MET A 1 303 ? 21.103 -30.933 75.767 1.00 36.00 303 MET A CA 1
ATOM 2438 C C . MET A 1 303 ? 20.790 -31.952 76.889 1.00 36.00 303 MET A C 1
ATOM 2440 O O . MET A 1 303 ? 20.957 -31.638 78.069 1.00 36.00 303 MET A O 1
ATOM 2444 N N . ARG A 1 304 ? 20.359 -33.185 76.567 1.00 35.81 304 ARG A N 1
ATOM 2445 C CA . ARG A 1 304 ? 20.078 -34.249 77.559 1.00 35.81 304 ARG A CA 1
ATOM 2446 C C . ARG A 1 304 ? 21.138 -35.348 77.643 1.00 35.81 304 ARG A C 1
ATOM 2448 O O . ARG A 1 304 ? 21.055 -36.170 78.553 1.00 35.81 304 ARG A O 1
ATOM 2455 N N . THR A 1 305 ? 22.155 -35.333 76.783 1.00 37.56 305 THR A N 1
ATOM 2456 C CA . THR A 1 305 ? 23.269 -36.303 76.817 1.00 37.56 305 THR A CA 1
ATOM 2457 C C . THR A 1 305 ? 24.625 -35.706 77.189 1.00 37.56 305 THR A C 1
ATOM 2459 O O . THR A 1 305 ? 25.605 -36.440 77.230 1.00 37.56 305 THR A O 1
ATOM 2462 N N . SER A 1 306 ? 24.695 -34.422 77.552 1.00 32.88 306 SER A N 1
ATOM 2463 C CA . SER A 1 306 ? 25.890 -33.825 78.167 1.00 32.88 306 SER A CA 1
ATOM 2464 C C . SER A 1 306 ? 25.571 -33.315 79.573 1.00 32.88 306 SER A C 1
ATOM 2466 O O . SER A 1 306 ? 25.515 -32.121 79.857 1.00 32.88 306 SER A O 1
ATOM 2468 N N . LYS A 1 307 ? 25.283 -34.264 80.467 1.00 33.75 307 LYS A N 1
ATOM 2469 C CA . LYS A 1 307 ? 25.278 -34.045 81.916 1.00 33.75 307 LYS A CA 1
ATOM 2470 C C . LYS A 1 307 ? 26.365 -34.903 82.553 1.00 33.75 307 LYS A C 1
ATOM 2472 O O . LYS A 1 307 ? 26.098 -35.604 83.510 1.00 33.75 307 LYS A O 1
ATOM 2477 N N . ASP A 1 308 ? 27.559 -34.851 81.972 1.00 34.03 308 ASP A N 1
ATOM 2478 C CA . ASP A 1 308 ? 28.813 -35.254 82.594 1.00 34.03 308 ASP A CA 1
ATOM 2479 C C . ASP A 1 308 ? 29.958 -34.510 81.896 1.00 34.03 308 ASP A C 1
ATOM 2481 O O . ASP A 1 308 ? 30.000 -34.411 80.673 1.00 34.03 308 ASP A O 1
ATOM 2485 N N . SER A 1 309 ? 30.901 -34.027 82.704 1.00 30.67 309 SER A N 1
ATOM 2486 C CA . SER A 1 309 ? 32.120 -33.275 82.366 1.00 30.67 309 SER A CA 1
ATOM 2487 C C . SER A 1 309 ? 32.011 -31.745 82.205 1.00 30.67 309 SER A C 1
ATOM 2489 O O . SER A 1 309 ? 31.052 -31.168 81.705 1.00 30.67 309 SER A O 1
ATOM 2491 N N . ASN A 1 310 ? 33.025 -31.094 82.775 1.00 27.61 310 ASN A N 1
ATOM 2492 C CA . ASN A 1 310 ? 33.117 -29.685 83.130 1.00 27.61 310 ASN A CA 1
ATOM 2493 C C . ASN A 1 310 ? 33.555 -28.764 81.973 1.00 27.61 310 ASN A C 1
ATOM 2495 O O . ASN A 1 310 ? 34.325 -29.167 81.109 1.00 27.61 310 ASN A O 1
ATOM 2499 N N . LEU A 1 311 ? 33.255 -27.473 82.185 1.00 27.36 311 LEU A N 1
ATOM 2500 C CA . LEU A 1 311 ? 34.042 -26.271 81.852 1.00 27.36 311 LEU A CA 1
ATOM 2501 C C . LEU A 1 311 ? 33.805 -25.527 80.512 1.00 27.36 311 LEU A C 1
ATOM 2503 O O . LEU A 1 311 ? 33.977 -26.061 79.426 1.00 27.36 311 LEU A O 1
ATOM 2507 N N . ALA A 1 312 ? 33.612 -24.208 80.686 1.00 27.61 312 ALA A N 1
ATOM 2508 C CA . ALA A 1 312 ? 33.978 -23.077 79.816 1.00 27.61 312 ALA A CA 1
ATOM 2509 C C . ALA A 1 312 ? 32.960 -22.514 78.789 1.00 27.61 312 ALA A C 1
ATOM 2511 O O . ALA A 1 312 ? 32.857 -22.937 77.648 1.00 27.61 312 ALA A O 1
ATOM 2512 N N . SER A 1 313 ? 32.305 -21.433 79.237 1.00 26.89 313 SER A N 1
ATOM 2513 C CA . SER A 1 313 ? 32.119 -20.122 78.579 1.00 26.89 313 SER A CA 1
ATOM 2514 C C . SER A 1 313 ? 31.708 -20.006 77.097 1.00 26.89 313 SER A C 1
ATOM 2516 O O . SER A 1 313 ? 32.472 -20.255 76.172 1.00 26.89 313 SER A O 1
ATOM 2518 N N . VAL A 1 314 ? 30.532 -19.391 76.957 1.00 27.75 314 VAL A N 1
ATOM 2519 C CA . VAL A 1 314 ? 29.919 -18.656 75.839 1.00 27.75 314 VAL A CA 1
ATOM 2520 C C . VAL A 1 314 ? 30.882 -17.823 74.972 1.00 27.75 314 VAL A C 1
ATOM 2522 O O . VAL A 1 314 ? 31.651 -17.015 75.488 1.00 27.75 314 VAL A O 1
ATOM 2525 N N . SER A 1 315 ? 30.698 -17.891 73.646 1.00 24.33 315 SER A N 1
ATOM 2526 C CA . SER A 1 315 ? 30.940 -16.772 72.720 1.00 24.33 315 SER A CA 1
ATOM 2527 C C . SER A 1 315 ? 30.017 -16.871 71.496 1.00 24.33 315 SER A C 1
ATOM 2529 O O . SER A 1 315 ? 30.102 -17.813 70.711 1.00 24.33 315 SER A O 1
ATOM 2531 N N . MET A 1 316 ? 29.117 -15.892 71.351 1.00 26.62 316 MET A N 1
ATOM 2532 C CA . MET A 1 316 ? 28.307 -15.656 70.153 1.00 26.62 316 MET A CA 1
ATOM 2533 C C . MET A 1 316 ? 29.199 -15.231 68.980 1.00 26.62 316 MET A C 1
ATOM 2535 O O . MET A 1 316 ? 29.970 -14.278 69.097 1.00 26.62 316 MET A O 1
ATOM 2539 N N . ARG A 1 317 ? 29.005 -15.843 67.807 1.00 23.27 317 ARG A N 1
ATOM 2540 C CA . ARG A 1 317 ? 29.423 -15.265 66.525 1.00 23.27 317 ARG A CA 1
ATOM 2541 C C . ARG A 1 317 ? 28.307 -15.405 65.499 1.00 23.27 317 ARG A C 1
ATOM 2543 O O . ARG A 1 317 ? 27.854 -16.502 65.198 1.00 23.27 317 ARG A O 1
ATOM 2550 N N . SER A 1 318 ? 27.875 -14.257 64.993 1.00 29.05 318 SER A N 1
ATOM 2551 C CA . SER A 1 318 ? 27.029 -14.111 63.821 1.00 29.05 318 SER A CA 1
ATOM 2552 C C . SER A 1 318 ? 27.804 -14.487 62.557 1.00 29.05 318 SER A C 1
ATOM 2554 O O . SER A 1 318 ? 28.957 -14.088 62.385 1.00 29.05 318 SER A O 1
ATOM 2556 N N . SER A 1 319 ? 27.152 -15.193 61.638 1.00 25.55 319 SER A N 1
ATOM 2557 C CA . SER A 1 319 ? 27.513 -15.153 60.220 1.00 25.55 319 SER A CA 1
ATOM 2558 C C . SER A 1 319 ? 26.332 -15.591 59.360 1.00 25.55 319 SER A C 1
ATOM 2560 O O . SER A 1 319 ? 25.885 -16.733 59.436 1.00 25.55 319 SER A O 1
ATOM 2562 N N . SER A 1 320 ? 25.848 -14.645 58.559 1.00 32.25 320 SER A N 1
ATOM 2563 C CA . SER A 1 320 ? 24.975 -14.814 57.401 1.00 32.25 320 SER A CA 1
ATOM 2564 C C . SER A 1 320 ? 25.438 -15.972 56.511 1.00 32.25 320 SER A C 1
ATOM 2566 O O . SER A 1 320 ? 26.641 -16.114 56.293 1.00 32.25 320 SER A O 1
ATOM 2568 N N . PHE A 1 321 ? 24.507 -16.761 55.966 1.00 28.86 321 PHE A N 1
ATOM 2569 C CA . PHE A 1 321 ? 24.828 -17.782 54.967 1.00 28.86 321 PHE A CA 1
ATOM 2570 C C . PHE A 1 321 ? 23.958 -17.651 53.713 1.00 28.86 321 PHE A C 1
ATOM 2572 O O . PHE A 1 321 ? 22.730 -17.652 53.776 1.00 28.86 321 PHE A O 1
ATOM 2579 N N . ASP A 1 322 ? 24.671 -17.497 52.597 1.00 28.12 322 ASP A N 1
ATOM 2580 C CA . ASP A 1 322 ? 24.236 -17.309 51.215 1.00 28.12 322 ASP A CA 1
ATOM 2581 C C . ASP A 1 322 ? 23.480 -18.519 50.649 1.00 28.12 322 ASP A C 1
ATOM 2583 O O . ASP A 1 322 ? 23.972 -19.651 50.663 1.00 28.12 322 ASP A O 1
ATOM 2587 N N . VAL A 1 323 ? 22.326 -18.260 50.035 1.00 34.44 323 VAL A N 1
ATOM 2588 C CA . VAL A 1 323 ? 21.553 -19.231 49.247 1.00 34.44 323 VAL A CA 1
ATOM 2589 C C . VAL A 1 323 ? 22.001 -19.122 47.786 1.00 34.44 323 VAL A C 1
ATOM 2591 O O . VAL A 1 323 ? 21.405 -18.402 46.992 1.00 34.44 323 VAL A O 1
ATOM 2594 N N . GLY A 1 324 ? 23.105 -19.791 47.440 1.00 32.78 324 GLY A N 1
ATOM 2595 C CA . GLY A 1 324 ? 23.712 -19.688 46.103 1.00 32.78 324 GLY A CA 1
ATOM 2596 C C . GLY A 1 324 ? 24.345 -20.962 45.534 1.00 32.78 324 GLY A C 1
ATOM 2597 O O . GLY A 1 324 ? 25.051 -20.878 44.534 1.00 32.78 324 GLY A O 1
ATOM 2598 N N . ARG A 1 325 ? 24.147 -22.147 46.133 1.00 30.58 325 ARG A N 1
ATOM 2599 C CA . ARG A 1 325 ? 24.733 -23.410 45.625 1.00 30.58 325 ARG A CA 1
ATOM 2600 C C . ARG A 1 325 ? 23.876 -24.650 45.905 1.00 30.58 325 ARG A C 1
ATOM 2602 O O . ARG A 1 325 ? 24.303 -25.521 46.649 1.00 30.58 325 ARG A O 1
ATOM 2609 N N . ILE A 1 326 ? 22.692 -24.772 45.302 1.00 34.66 326 ILE A N 1
ATOM 2610 C CA . ILE A 1 326 ? 21.982 -26.070 45.216 1.00 34.66 326 ILE A CA 1
ATOM 2611 C C . ILE A 1 326 ? 21.271 -26.198 43.856 1.00 34.66 326 ILE A C 1
ATOM 2613 O O . ILE A 1 326 ? 20.063 -26.382 43.789 1.00 34.66 326 ILE A O 1
ATOM 2617 N N . CYS A 1 327 ? 22.003 -26.061 42.746 1.00 34.16 327 CYS A N 1
ATOM 2618 C CA . CYS A 1 327 ? 21.469 -26.402 41.414 1.00 34.16 327 CYS A CA 1
ATOM 2619 C C . CYS A 1 327 ? 22.390 -27.280 40.546 1.00 34.16 327 CYS A C 1
ATOM 2621 O O . CYS A 1 327 ? 21.939 -27.749 39.511 1.00 34.16 327 CYS A O 1
ATOM 2623 N N . ASP A 1 328 ? 23.617 -27.609 40.973 1.00 32.69 328 ASP A N 1
ATOM 2624 C CA . ASP A 1 328 ? 24.574 -28.348 40.119 1.00 32.69 328 ASP A CA 1
ATOM 2625 C C . ASP A 1 328 ? 24.835 -29.816 40.515 1.00 32.69 328 ASP A C 1
ATOM 2627 O O . ASP A 1 328 ? 25.698 -30.471 39.933 1.00 32.69 328 ASP A O 1
ATOM 2631 N N . ALA A 1 329 ? 24.095 -30.387 41.472 1.00 33.62 329 ALA A N 1
ATOM 2632 C CA . ALA A 1 329 ? 24.370 -31.749 41.958 1.00 33.62 329 ALA A CA 1
ATOM 2633 C C . ALA A 1 329 ? 23.450 -32.858 41.402 1.00 33.62 329 ALA A C 1
ATOM 2635 O O . ALA A 1 329 ? 23.708 -34.032 41.659 1.00 33.62 329 ALA A O 1
ATOM 2636 N N . THR A 1 330 ? 22.425 -32.543 40.600 1.00 34.97 330 THR A N 1
ATOM 2637 C CA . THR A 1 330 ? 21.405 -33.532 40.171 1.00 34.97 330 THR A CA 1
ATOM 2638 C C . THR A 1 330 ? 21.552 -34.018 38.718 1.00 34.97 330 THR A C 1
ATOM 2640 O O . THR A 1 330 ? 20.596 -34.506 38.127 1.00 34.97 330 THR A O 1
ATOM 2643 N N . MET A 1 331 ? 22.748 -33.917 38.121 1.00 35.00 331 MET A N 1
ATOM 2644 C CA . MET A 1 331 ? 23.020 -34.361 36.735 1.00 35.00 331 MET A CA 1
ATOM 2645 C C . MET A 1 331 ? 24.295 -35.216 36.577 1.00 35.00 331 MET A C 1
ATOM 2647 O O . MET A 1 331 ? 24.898 -35.258 35.507 1.00 35.00 331 MET A O 1
ATOM 2651 N N . ARG A 1 332 ? 24.721 -35.946 37.617 1.00 33.00 332 ARG A N 1
ATOM 2652 C CA . ARG A 1 332 ? 25.782 -36.973 37.507 1.00 33.00 332 ARG A CA 1
ATOM 2653 C C . ARG A 1 332 ? 25.518 -38.173 38.420 1.00 33.00 332 ARG A C 1
ATOM 2655 O O . ARG A 1 332 ? 26.232 -38.387 39.388 1.00 33.00 332 ARG A O 1
ATOM 2662 N N . SER A 1 333 ? 24.483 -38.958 38.125 1.00 33.78 333 SER A N 1
ATOM 2663 C CA . SER A 1 333 ? 24.275 -40.268 38.768 1.00 33.78 333 SER A CA 1
ATOM 2664 C C . SER A 1 333 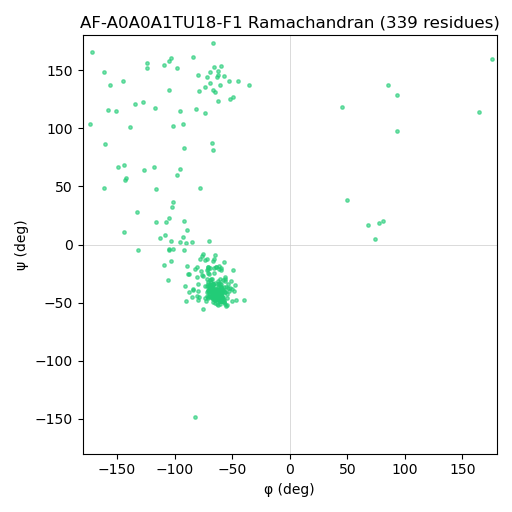? 23.316 -41.165 37.966 1.00 33.78 333 SER A C 1
ATOM 2666 O O . SER A 1 333 ? 22.375 -41.734 38.512 1.00 33.78 333 SER A O 1
ATOM 2668 N N . SER A 1 334 ? 23.525 -41.296 36.654 1.00 35.44 334 SER A N 1
ATOM 2669 C CA . SER A 1 334 ? 22.829 -42.311 35.846 1.00 35.44 334 SER A CA 1
ATOM 2670 C C . SER A 1 334 ? 23.742 -42.917 34.776 1.00 35.44 334 SER A C 1
ATOM 2672 O O . SER A 1 334 ? 23.450 -42.894 33.587 1.00 35.44 334 SER A O 1
ATOM 2674 N N . SER A 1 335 ? 24.871 -43.486 35.195 1.00 38.09 335 SER A N 1
ATOM 2675 C CA . SER A 1 335 ? 25.588 -44.476 34.383 1.00 38.09 335 SER A CA 1
ATOM 2676 C C . SER A 1 335 ? 26.527 -45.287 35.269 1.00 38.09 335 SER A C 1
ATOM 2678 O O . SER A 1 335 ? 27.679 -44.902 35.459 1.00 38.09 335 SER A O 1
ATOM 2680 N N . ASN A 1 336 ? 26.006 -46.351 35.873 1.00 33.75 336 ASN A N 1
ATOM 2681 C CA . ASN A 1 336 ? 26.708 -47.612 36.129 1.00 33.75 336 ASN A CA 1
ATOM 2682 C C . ASN A 1 336 ? 25.926 -48.419 37.157 1.00 33.75 336 ASN A C 1
ATOM 2684 O O . ASN A 1 336 ? 25.880 -48.017 38.313 1.00 33.75 336 ASN A O 1
ATOM 2688 N N . THR A 1 337 ? 25.399 -49.561 36.719 1.00 33.66 337 THR A N 1
ATOM 2689 C CA . THR A 1 337 ? 25.520 -50.852 37.413 1.00 33.66 337 THR A CA 1
ATOM 2690 C C . THR A 1 337 ? 24.931 -51.946 36.522 1.00 33.66 337 THR A C 1
ATOM 2692 O O . THR A 1 337 ? 23.721 -52.084 36.369 1.00 33.66 337 THR A O 1
ATOM 2695 N N . ASN A 1 338 ? 25.836 -52.712 35.907 1.00 35.19 338 ASN A N 1
ATOM 2696 C CA . ASN A 1 338 ? 25.651 -54.149 35.731 1.00 35.19 338 ASN A CA 1
ATOM 2697 C C . ASN A 1 338 ? 25.454 -54.781 37.114 1.00 35.19 338 ASN A C 1
ATOM 2699 O O . ASN A 1 338 ? 26.121 -54.331 38.045 1.00 35.19 338 ASN A O 1
ATOM 2703 N N . ASP A 1 339 ? 24.623 -55.822 37.218 1.00 32.38 339 ASP A N 1
ATOM 2704 C CA . ASP A 1 339 ? 24.993 -57.060 37.920 1.00 32.38 339 ASP A CA 1
ATOM 2705 C C . ASP A 1 339 ? 23.954 -58.195 37.725 1.00 32.38 339 ASP A C 1
ATOM 2707 O O . ASP A 1 339 ? 22.874 -57.945 37.183 1.00 32.38 339 ASP A O 1
ATOM 2711 N N . PRO A 1 340 ? 24.319 -59.452 38.057 1.00 45.50 340 PRO A N 1
ATOM 2712 C CA . PRO A 1 340 ? 23.858 -60.680 37.412 1.00 45.50 340 PRO A CA 1
ATOM 2713 C C . PRO A 1 340 ? 22.801 -61.451 38.219 1.00 45.50 340 PRO A C 1
ATOM 2715 O O . PRO A 1 340 ? 22.718 -61.308 39.437 1.00 45.50 340 PRO A O 1
ATOM 2718 N N . HIS A 1 341 ? 22.055 -62.327 37.539 1.00 34.34 341 HIS A N 1
ATOM 2719 C CA . HIS A 1 341 ? 21.892 -63.763 37.832 1.00 34.34 341 HIS A CA 1
ATOM 2720 C C . HIS A 1 341 ? 20.893 -64.411 36.873 1.00 34.34 341 HIS A C 1
ATOM 2722 O O . HIS A 1 341 ? 19.888 -63.748 36.530 1.00 34.34 341 HIS A O 1
#

Secondary structure (DSSP, 8-state):
-HHHHHHHHHHHIIIIITHHHHHHHHHHHHHHHGGGSTTHHHHHHHHHSHHHH-TT---HHHHHHHHHHHHHHHHHHHHHHHHHHTTT-TTS-HHHHHHHHHHHHHHTTTT---SS-TTTS-HHHHHHHHHHHHHTTHHHHHHHHHT-HHHHHHHHH-GGGSHHHHHHHHHHHHHHHHHHHHHHHHHHTHHHHHH-TTS-HHHHHHHHHHHHHT----PBPTTSSSBGGGSS-HHHHHHHHHHHHHHHTTTGGG-S-GGGS-HHHHHHHHHHHHHHHHHHHHHHHHHHHHHHHHHHHHHHHHTTS--S------------------SSSSSS--S------

Foldseek 3Di:
DLVVLVVVLVVLCCDDLLVLLNVQVVLVVVLVVCVPPPCNVVSVVCQVCVLLPDLSHAHPVLSVVLVVVLVVLLVVLLVVQCVQCVVQPPVDDNVSVSSLSSSVSSLLQLNQDDSDALQRGDPVNLVVSLVSLVVSCLSSVLSSLVRQVVQVVVCVVPVVSDSVVVSVVLVVVVVCLLVVLLVVQCVQCVVVCVVDVQDHSSQSSSLLSCLLSNSNDAHARPVDRDGPLVPGDPVNVVSSVVSNVCSVCRPVVPPPPCSPVPVVVVCVVVVVVVVVVVVVVVVVVVVVVVVVVVVVVVVVVVVVPPPDDDDDDDDDDDDDDDPDDDDPPPPPDPDDDDDDD

Radius of gyration: 33.3 Å; Cα contacts (8 Å, |Δi|>4): 255; chains: 1; bounding box: 68×86×110 Å

Sequence (341 aa):
NPALQLLTTVLVFLGNTAYPIVLFFIIKFLNLVLKCTKHHKTIKYILQYPRRCSTHIYPWKATKWLCGVFVIILIINSIIEMSLDFKVFKDIPPGYRFVTIFTQSTWTRTAGFAGLDFGRISSGCLVMMIGFMYLSSYPTTVTLRETNPYMRCKENDNPDSGVMYQAKNLLAFDVICFYSFFFLICCCEQNELRADNDYTEFMILFEVISAYGTVGYSIPMKNGAYSVSANFKDICKVFMCCVMMFGKHRGFPERVDRGFTPYQLVLSRDDLESAVDYNERHEAVGLLDQTGKQAIRGDEVEMRTSKDSNLASVSMRSSSFDVGRICDATMRSSSNTNDPH

Solvent-accessible surface area (backbone atoms only — not comparable to full-atom values): 19930 Å² total; per-residue (Å²): 110,70,67,58,48,53,52,51,46,54,49,47,51,63,32,85,74,32,32,47,53,48,53,48,52,50,53,54,49,48,49,64,74,34,64,89,44,88,60,34,64,58,48,52,47,43,71,74,43,26,60,81,76,35,90,59,40,60,53,73,69,58,42,53,50,45,50,51,54,51,53,50,55,46,52,52,48,29,51,52,47,41,69,61,45,70,71,66,58,69,94,44,59,70,71,62,43,52,54,41,46,46,37,35,52,53,24,46,54,50,61,37,62,78,72,63,63,59,80,69,53,48,70,70,45,56,57,49,47,57,51,48,32,53,57,62,52,46,62,60,54,50,53,50,49,73,67,29,68,70,54,49,50,52,20,71,78,35,70,82,56,31,74,67,48,53,51,50,52,51,51,52,53,52,52,50,51,50,51,54,54,45,50,53,40,49,64,74,42,45,68,56,50,71,72,33,88,87,50,46,72,65,60,52,48,48,40,51,52,21,31,28,41,53,16,61,53,60,53,53,41,92,93,43,101,43,45,52,73,72,75,47,54,73,69,45,47,53,50,48,53,48,38,33,52,52,40,74,45,70,64,59,92,76,53,77,63,58,81,71,49,60,65,65,63,55,49,58,41,56,56,46,52,51,50,48,54,51,48,54,51,51,51,53,52,51,51,50,52,51,50,50,53,49,51,57,53,47,55,61,50,58,66,69,73,63,86,72,87,86,88,83,83,92,80,92,77,91,77,91,81,86,94,80,84,89,80,84,80,88,84,80,86,86,86,87,78,88,85,88,136

Nearest PDB structures (foldseek):
  7zp9-assembly1_M  TM=7.037E-01  e=1.701E-05  Vibrio alginolyticus
  7zpo-assembly1_M  TM=7.101E-01  e=1.237E-04  Vibrio alginolyticus
  7zp9-assembly1_I  TM=6.826E-01  e=9.021E-05  Vibrio alginolyticus
  8k1s-assembly1_I  TM=6.449E-01  e=9.437E-05  Bacillus subtilis
  8k1t-assembly1_I  TM=7.520E-01  e=9.846E-04  Bacillus subtilis